Protein AF-X1A8C7-F1 (afdb_monomer_lite)

Secondary structure (DSSP, 8-state):
--HHHHHHHHHHHHHHHHHHHHHHHHHHHHHHHHHHHHHHHHHHHHHHHHHHHHHHHHHHHHHHHHHHHHHHHHHHHHHHHHHHHHHHHTTTTTTGGGGG--TT-HHHHHHHHHHHSS---SHHHHHHHHHHHHHHHHHHPEE-PPPPEEE--SSTTSPPEEES--PPPHHHHHHHTEE-HHHHHHHHHHHHHHHTTTSS--EEEEEE--SSS--EEEEEEEEEGGGEEEEEETTTTEEPPP------

Structure (mmCIF, N/CA/C/O backbone):
data_AF-X1A8C7-F1
#
_entry.id   AF-X1A8C7-F1
#
loop_
_atom_site.group_PDB
_atom_site.id
_atom_site.type_symbol
_atom_site.label_atom_id
_atom_site.label_alt_id
_atom_site.label_comp_id
_atom_site.label_asym_id
_atom_site.label_entity_id
_atom_site.label_seq_id
_atom_site.pdbx_PDB_ins_code
_atom_site.Cartn_x
_atom_site.Cartn_y
_atom_site.Cartn_z
_atom_site.occupancy
_atom_site.B_iso_or_equiv
_atom_site.auth_seq_id
_atom_site.auth_comp_id
_atom_site.auth_asym_id
_atom_site.auth_atom_id
_atom_site.pdbx_PDB_model_num
ATOM 1 N N . MET A 1 1 ? 72.434 -13.026 -107.146 1.00 52.69 1 MET A N 1
ATOM 2 C CA . MET A 1 1 ? 71.949 -13.604 -105.869 1.00 52.69 1 MET A CA 1
ATOM 3 C C . MET A 1 1 ? 71.459 -12.573 -104.842 1.00 52.69 1 MET A C 1
ATOM 5 O O . MET A 1 1 ? 70.717 -12.973 -103.958 1.00 52.69 1 MET A O 1
ATOM 9 N N . LEU A 1 2 ? 71.784 -11.270 -104.945 1.00 52.47 2 LEU A N 1
ATOM 10 C CA . LEU A 1 2 ? 71.306 -10.265 -103.975 1.00 52.47 2 LEU A CA 1
ATOM 11 C C . LEU A 1 2 ? 69.820 -9.863 -104.131 1.00 52.47 2 LEU A C 1
ATOM 13 O O . LEU A 1 2 ? 69.160 -9.633 -103.126 1.00 52.47 2 LEU A O 1
ATOM 17 N N . GLN A 1 3 ? 69.256 -9.816 -105.347 1.00 55.75 3 GLN A N 1
ATOM 18 C CA . GLN A 1 3 ? 67.887 -9.300 -105.578 1.00 55.75 3 GLN A CA 1
ATOM 19 C C . GLN A 1 3 ? 66.763 -10.099 -104.882 1.00 55.75 3 GLN A C 1
ATOM 21 O O . GLN A 1 3 ? 65.811 -9.503 -104.389 1.00 55.75 3 GLN A O 1
ATOM 26 N N . GLY A 1 4 ? 66.876 -11.429 -104.772 1.00 63.78 4 GLY A N 1
ATOM 27 C CA . GLY A 1 4 ? 65.869 -12.265 -104.094 1.00 63.78 4 GLY A CA 1
ATOM 28 C C . GLY A 1 4 ? 65.920 -12.206 -102.561 1.00 63.78 4 GLY A C 1
ATOM 29 O O . GLY A 1 4 ? 64.938 -12.534 -101.897 1.00 63.78 4 GLY A O 1
ATOM 30 N N . LEU A 1 5 ? 67.051 -11.773 -101.993 1.00 68.25 5 LEU A N 1
ATOM 31 C CA . LEU A 1 5 ? 67.235 -11.624 -100.548 1.00 68.25 5 LEU A CA 1
ATOM 32 C C . LEU A 1 5 ? 66.510 -10.370 -100.033 1.00 68.25 5 LEU A C 1
ATOM 34 O O . LEU A 1 5 ? 65.826 -10.433 -99.017 1.00 68.25 5 LEU A O 1
ATOM 38 N N . TRP A 1 6 ? 66.588 -9.265 -100.783 1.00 69.69 6 TRP A N 1
ATOM 39 C CA . TRP A 1 6 ? 65.915 -8.000 -100.462 1.00 69.69 6 TRP A CA 1
ATOM 40 C C . TRP A 1 6 ? 64.387 -8.117 -100.464 1.00 69.69 6 TRP A C 1
ATOM 42 O O . TRP A 1 6 ? 63.742 -7.573 -99.573 1.00 69.69 6 TRP A O 1
ATOM 52 N N . GLY A 1 7 ? 63.804 -8.883 -101.394 1.00 74.38 7 GLY A N 1
ATOM 53 C CA . GLY A 1 7 ? 62.357 -9.140 -101.416 1.00 74.38 7 GLY A CA 1
ATOM 54 C C . GLY A 1 7 ? 61.866 -9.941 -100.204 1.00 74.38 7 GLY A C 1
ATOM 55 O O . GLY A 1 7 ? 60.847 -9.601 -99.610 1.00 74.38 7 GLY A O 1
ATOM 56 N N . LYS A 1 8 ? 62.619 -10.965 -99.774 1.00 79.75 8 LYS A N 1
ATOM 57 C CA . LYS A 1 8 ? 62.307 -11.736 -98.556 1.00 79.75 8 LYS A CA 1
ATOM 58 C C . LYS A 1 8 ? 62.481 -10.898 -97.288 1.00 79.75 8 LYS A C 1
ATOM 60 O O . LYS A 1 8 ? 61.643 -10.976 -96.396 1.00 79.75 8 LYS A O 1
ATOM 65 N N . LEU A 1 9 ? 63.534 -10.081 -97.225 1.00 80.69 9 LEU A N 1
ATOM 66 C CA . LEU A 1 9 ? 63.782 -9.170 -96.107 1.00 80.69 9 LEU A CA 1
ATOM 67 C C . LEU A 1 9 ? 62.659 -8.130 -95.980 1.00 80.69 9 LEU A C 1
ATOM 69 O O . LEU A 1 9 ? 62.163 -7.901 -94.883 1.00 80.69 9 LEU A O 1
ATOM 73 N N . PHE A 1 10 ? 62.214 -7.559 -97.104 1.00 82.44 10 PHE A N 1
ATOM 74 C CA . PHE A 1 10 ? 61.090 -6.626 -97.149 1.00 82.44 10 PHE A CA 1
ATOM 75 C C . PHE A 1 10 ? 59.810 -7.264 -96.600 1.00 82.44 10 PHE A C 1
ATOM 77 O O . PHE A 1 10 ? 59.191 -6.694 -95.710 1.00 82.44 10 PHE A O 1
ATOM 84 N N . ILE A 1 11 ? 59.472 -8.484 -97.035 1.00 83.88 11 ILE A N 1
ATOM 85 C CA . ILE A 1 11 ? 58.299 -9.222 -96.536 1.00 83.88 11 ILE A CA 1
ATOM 86 C C . ILE A 1 11 ? 58.386 -9.457 -95.022 1.00 83.88 11 ILE A C 1
ATOM 88 O O . ILE A 1 11 ? 57.411 -9.216 -94.316 1.00 83.88 11 ILE A O 1
ATOM 92 N N . VAL A 1 12 ? 59.542 -9.886 -94.503 1.00 84.81 12 VAL A N 1
ATOM 93 C CA . VAL A 1 12 ? 59.734 -10.103 -93.057 1.00 84.81 12 VAL A CA 1
ATOM 94 C C . VAL A 1 12 ? 59.555 -8.801 -92.275 1.00 84.81 12 VAL A C 1
ATOM 96 O O . VAL A 1 12 ? 58.852 -8.789 -91.267 1.00 84.81 12 VAL A O 1
ATOM 99 N N . VAL A 1 13 ? 60.127 -7.694 -92.756 1.00 86.19 13 VAL A N 1
ATOM 100 C CA . VAL A 1 13 ? 59.965 -6.372 -92.133 1.00 86.19 13 VAL A CA 1
ATOM 101 C C . VAL A 1 13 ? 58.503 -5.927 -92.166 1.00 86.19 13 VAL A C 1
ATOM 103 O O . VAL A 1 13 ? 57.995 -5.467 -91.149 1.00 86.19 13 VAL A O 1
ATOM 106 N N . 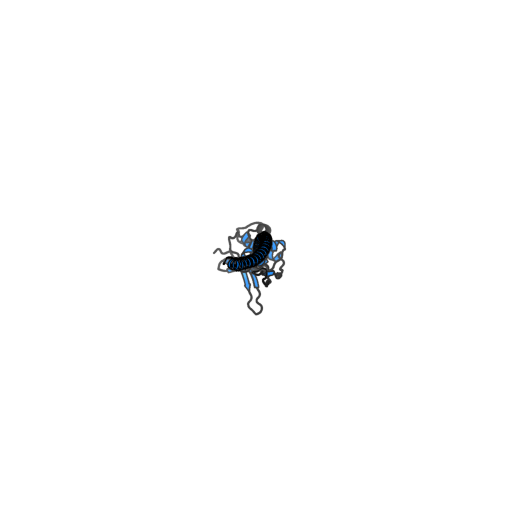THR A 1 14 ? 57.794 -6.108 -93.283 1.00 84.25 14 THR A N 1
ATOM 107 C CA . THR A 1 14 ? 56.367 -5.769 -93.387 1.00 84.25 14 THR A CA 1
ATOM 108 C C . THR A 1 14 ? 55.517 -6.602 -92.431 1.00 84.25 14 THR A C 1
ATOM 110 O O . THR A 1 14 ? 54.667 -6.049 -91.741 1.00 84.25 14 THR A O 1
ATOM 113 N N . VAL A 1 15 ? 55.763 -7.911 -92.334 1.00 86.12 15 VAL A N 1
ATOM 114 C CA . VAL A 1 15 ? 55.038 -8.799 -91.412 1.00 86.12 15 VAL A CA 1
ATOM 115 C C . VAL A 1 15 ? 55.290 -8.402 -89.957 1.00 86.12 15 VAL A C 1
ATOM 117 O O . VAL A 1 15 ? 54.337 -8.277 -89.192 1.00 86.12 15 VAL A O 1
ATOM 120 N N . LEU A 1 16 ? 56.542 -8.133 -89.577 1.00 88.75 16 LEU A N 1
ATOM 121 C CA . LEU A 1 16 ? 56.877 -7.662 -88.229 1.00 88.75 16 LEU A CA 1
ATOM 122 C C . LEU A 1 16 ? 56.241 -6.302 -87.917 1.00 88.75 16 LEU A C 1
ATOM 124 O O . LEU A 1 16 ? 55.780 -6.089 -86.798 1.00 88.75 16 LEU A O 1
ATOM 128 N N . LEU A 1 17 ? 56.163 -5.404 -88.901 1.00 89.44 17 LEU A N 1
ATOM 129 C CA . LEU A 1 17 ? 55.542 -4.090 -88.753 1.00 89.44 17 LEU A CA 1
ATOM 130 C C . LEU A 1 17 ? 54.020 -4.201 -88.584 1.00 89.44 17 LEU A C 1
ATOM 132 O O . LEU A 1 17 ? 53.456 -3.564 -87.699 1.00 89.44 17 LEU A O 1
ATOM 136 N N . VAL A 1 18 ? 53.361 -5.075 -89.350 1.00 88.19 18 VAL A N 1
ATOM 137 C CA . VAL A 1 18 ? 51.927 -5.374 -89.196 1.00 88.19 18 VAL A CA 1
ATOM 138 C C . VA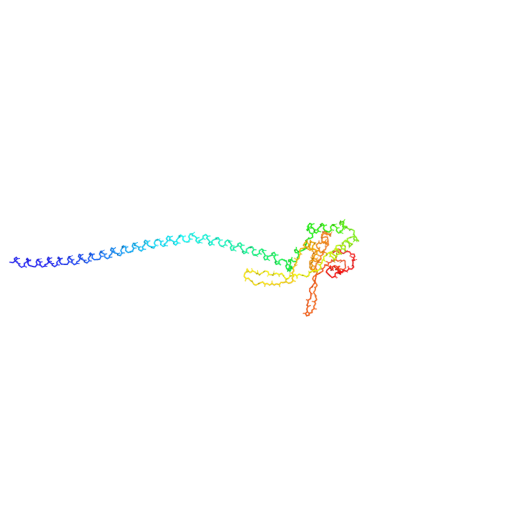L A 1 18 ? 51.642 -6.004 -87.831 1.00 88.19 18 VAL A C 1
ATOM 140 O O . VAL A 1 18 ? 50.735 -5.556 -87.133 1.00 88.19 18 VAL A O 1
ATOM 143 N N . ILE A 1 19 ? 52.438 -6.991 -87.408 1.00 88.88 19 ILE A N 1
ATOM 144 C CA . ILE A 1 19 ? 52.311 -7.616 -86.083 1.00 88.88 19 ILE A CA 1
ATOM 145 C C . ILE A 1 19 ? 52.518 -6.575 -84.976 1.00 88.88 19 ILE A C 1
ATOM 147 O O . ILE A 1 19 ? 51.742 -6.536 -84.025 1.00 88.88 19 ILE A O 1
ATOM 151 N N . SER A 1 20 ? 53.514 -5.697 -85.110 1.00 90.50 20 SER A N 1
ATOM 152 C CA . SER A 1 20 ? 53.788 -4.627 -84.145 1.00 90.50 20 SER A CA 1
ATOM 153 C C . SER A 1 20 ? 52.631 -3.628 -84.039 1.00 90.50 20 SER A C 1
ATOM 155 O O . SER A 1 20 ? 52.259 -3.261 -82.926 1.00 90.50 20 SER A O 1
ATOM 157 N N . ILE A 1 21 ? 52.006 -3.247 -85.159 1.00 91.12 21 ILE A N 1
ATOM 158 C CA . ILE A 1 21 ? 50.828 -2.365 -85.174 1.00 91.12 21 ILE A CA 1
ATOM 159 C C . ILE A 1 21 ? 49.622 -3.043 -84.512 1.00 91.12 21 ILE A C 1
ATOM 161 O O . ILE A 1 21 ? 48.950 -2.419 -83.692 1.00 91.12 21 ILE A O 1
ATOM 165 N N . ILE A 1 22 ? 49.356 -4.315 -84.827 1.00 90.81 22 ILE A N 1
ATOM 166 C CA . ILE A 1 22 ? 48.237 -5.072 -84.243 1.00 90.81 22 ILE A CA 1
ATOM 167 C C . ILE A 1 22 ? 48.432 -5.241 -82.732 1.00 90.81 22 ILE A C 1
ATOM 169 O O . ILE A 1 22 ? 47.513 -4.968 -81.959 1.00 90.81 22 ILE A O 1
ATOM 173 N N . LEU A 1 23 ? 49.633 -5.641 -82.300 1.00 92.19 23 LEU A N 1
ATOM 174 C CA . LEU A 1 23 ? 49.974 -5.758 -80.881 1.00 92.19 23 LEU A CA 1
ATOM 175 C C . LEU A 1 23 ? 49.875 -4.403 -80.175 1.00 92.19 23 LEU A C 1
ATOM 177 O O . LEU A 1 23 ? 49.288 -4.328 -79.100 1.00 92.19 23 LEU A O 1
ATOM 181 N N . GLY A 1 24 ? 50.376 -3.328 -80.789 1.00 91.62 24 GLY A N 1
ATOM 182 C CA . GLY A 1 24 ? 50.274 -1.969 -80.257 1.00 91.62 24 GLY A CA 1
ATOM 183 C C . GLY A 1 24 ? 48.825 -1.506 -80.090 1.00 91.62 24 GLY A C 1
ATOM 184 O O . GLY A 1 24 ? 48.465 -0.989 -79.034 1.00 91.62 24 GLY A O 1
ATOM 185 N N . GLY A 1 25 ? 47.970 -1.756 -81.086 1.00 92.44 25 GLY A N 1
ATOM 186 C CA . GLY A 1 25 ? 46.539 -1.451 -81.020 1.00 92.44 25 GLY A CA 1
ATOM 187 C C . GLY A 1 25 ? 45.805 -2.263 -79.950 1.00 92.44 25 GLY A C 1
ATOM 188 O O . GLY A 1 25 ? 45.028 -1.701 -79.178 1.00 92.44 25 GLY A O 1
ATOM 189 N N . SER A 1 26 ? 46.094 -3.565 -79.848 1.00 93.56 26 SER A N 1
ATOM 190 C CA . SER A 1 26 ? 45.525 -4.440 -78.813 1.00 93.56 26 SER A CA 1
ATOM 191 C C . SER A 1 26 ? 45.940 -4.004 -77.406 1.00 93.56 26 SER A C 1
ATOM 193 O O . SER A 1 26 ? 45.100 -3.935 -76.511 1.00 93.56 26 SER A O 1
ATOM 195 N N . LEU A 1 27 ? 47.223 -3.686 -77.205 1.00 94.44 27 LEU A N 1
ATOM 196 C CA . LEU A 1 27 ? 47.745 -3.197 -75.927 1.00 94.44 27 LEU A CA 1
ATOM 197 C C . LEU A 1 27 ? 47.127 -1.849 -75.550 1.00 94.44 27 LEU A C 1
ATOM 199 O O . LEU A 1 27 ? 46.758 -1.646 -74.397 1.00 94.44 27 LEU A O 1
ATOM 203 N N . TRP A 1 28 ? 46.962 -0.943 -76.515 1.00 93.94 28 TRP A N 1
ATOM 204 C CA . TRP A 1 28 ? 46.321 0.351 -76.286 1.00 93.94 28 TRP A CA 1
ATOM 205 C C . TRP A 1 28 ? 44.843 0.209 -75.904 1.00 93.94 28 TRP A C 1
ATOM 207 O O . TRP A 1 28 ? 44.378 0.866 -74.973 1.00 93.94 28 TRP A O 1
ATOM 217 N N . TYR A 1 29 ? 44.113 -0.689 -76.572 1.00 94.75 29 TYR A N 1
ATOM 218 C CA . TYR A 1 29 ? 42.727 -0.995 -76.221 1.00 94.75 29 TYR A CA 1
ATOM 219 C C . TYR A 1 29 ? 42.614 -1.554 -74.798 1.00 94.75 29 TYR A C 1
ATOM 221 O O . TYR A 1 29 ? 41.815 -1.053 -74.006 1.00 94.75 29 TYR A O 1
ATOM 229 N N . GLN A 1 30 ? 43.448 -2.540 -74.451 1.00 95.31 30 GLN A N 1
ATOM 230 C CA . GLN A 1 30 ? 43.487 -3.104 -73.100 1.00 95.31 30 GLN A CA 1
ATOM 231 C C . GLN A 1 30 ? 43.836 -2.038 -72.056 1.00 95.31 30 GLN A C 1
ATOM 233 O O . GLN A 1 30 ? 43.167 -1.951 -71.032 1.00 95.31 30 GLN A O 1
ATOM 238 N N . LEU A 1 31 ? 44.821 -1.177 -72.329 1.00 95.56 31 LEU A N 1
ATOM 239 C CA . LEU A 1 31 ? 45.204 -0.088 -71.430 1.00 95.56 31 LEU A CA 1
ATOM 240 C C . LEU A 1 31 ? 44.045 0.889 -71.185 1.00 95.56 31 LEU A C 1
ATOM 242 O O . LEU A 1 31 ? 43.797 1.275 -70.043 1.00 95.56 31 LEU A O 1
ATOM 246 N N . ASN A 1 32 ? 43.311 1.266 -72.235 1.00 95.69 32 ASN A N 1
ATOM 247 C CA . ASN A 1 32 ? 42.144 2.138 -72.106 1.00 95.69 32 ASN A CA 1
ATOM 248 C C . ASN A 1 32 ? 41.008 1.477 -71.321 1.00 95.69 32 ASN A C 1
ATOM 250 O O . ASN A 1 32 ? 40.410 2.128 -70.466 1.00 95.69 32 ASN A O 1
ATOM 254 N N . ALA A 1 33 ? 40.726 0.196 -71.574 1.00 96.19 33 ALA A N 1
ATOM 255 C CA . ALA A 1 33 ? 39.716 -0.556 -70.835 1.00 96.19 33 ALA A CA 1
ATOM 256 C C . ALA A 1 33 ? 40.059 -0.630 -69.339 1.00 96.19 33 ALA A C 1
ATOM 258 O O . ALA A 1 33 ? 39.230 -0.275 -68.501 1.00 96.19 33 ALA A O 1
ATOM 259 N N . THR A 1 34 ? 41.305 -0.977 -69.007 1.00 95.69 34 THR A N 1
ATOM 260 C CA . THR A 1 34 ? 41.794 -1.008 -67.622 1.00 95.69 34 THR A CA 1
ATOM 261 C C . THR A 1 34 ? 41.730 0.371 -66.969 1.00 95.69 34 THR A C 1
ATOM 263 O O . THR A 1 34 ? 41.337 0.487 -65.812 1.00 95.69 34 THR A O 1
ATOM 266 N N . ARG A 1 35 ? 42.057 1.446 -67.699 1.00 97.12 35 ARG A N 1
ATOM 267 C CA . ARG A 1 35 ? 41.953 2.819 -67.182 1.00 97.12 35 ARG A CA 1
ATOM 268 C C . ARG A 1 35 ? 40.510 3.207 -66.858 1.00 97.12 35 ARG A C 1
ATOM 270 O O . ARG A 1 35 ? 40.274 3.835 -65.830 1.00 97.12 35 ARG A O 1
ATOM 277 N N . MET A 1 36 ? 39.552 2.838 -67.709 1.00 96.06 36 MET A N 1
ATOM 278 C CA . MET A 1 36 ? 38.130 3.075 -67.436 1.00 96.06 36 MET A CA 1
ATOM 279 C C . MET A 1 36 ? 37.658 2.287 -66.214 1.00 96.06 36 MET A C 1
ATOM 281 O O . MET A 1 36 ? 36.997 2.859 -65.353 1.00 96.06 36 MET A O 1
ATOM 285 N N . GLN A 1 37 ? 38.049 1.015 -66.100 1.00 97.06 37 GLN A N 1
ATOM 286 C CA . GLN A 1 37 ? 37.730 0.185 -64.935 1.00 97.06 37 GLN A CA 1
ATOM 287 C C . GLN A 1 37 ? 38.327 0.744 -63.639 1.00 97.06 37 GLN A C 1
ATOM 289 O O . GLN A 1 37 ? 37.656 0.742 -62.609 1.00 97.06 37 GLN A O 1
ATOM 294 N N . LEU A 1 38 ? 39.564 1.249 -63.679 1.00 97.06 38 LEU A N 1
ATOM 295 C CA . LEU A 1 38 ? 40.206 1.873 -62.522 1.00 97.06 38 LEU A CA 1
ATOM 296 C C . LEU A 1 38 ? 39.444 3.122 -62.066 1.00 97.06 38 LEU A C 1
ATOM 298 O O . LEU A 1 38 ? 39.177 3.269 -60.877 1.00 97.06 38 LEU A O 1
ATOM 302 N N . ASN A 1 39 ? 39.058 3.988 -63.006 1.00 97.19 39 ASN A N 1
ATOM 303 C CA . ASN A 1 39 ? 38.273 5.184 -62.702 1.00 97.19 39 ASN A CA 1
ATOM 304 C C . ASN A 1 39 ? 36.899 4.833 -62.108 1.00 97.19 39 ASN A C 1
ATOM 306 O O . ASN A 1 39 ? 36.469 5.471 -61.151 1.00 97.19 39 ASN A O 1
ATOM 310 N N . ASP A 1 40 ? 36.225 3.816 -62.654 1.00 97.69 40 ASP A N 1
ATOM 311 C CA . ASP A 1 40 ? 34.934 3.342 -62.142 1.00 97.69 40 ASP A CA 1
ATOM 312 C C . ASP A 1 40 ? 35.073 2.773 -60.721 1.00 97.69 40 ASP A C 1
ATOM 314 O O . ASP A 1 40 ? 34.349 3.169 -59.809 1.00 97.69 40 ASP A O 1
ATOM 318 N N . THR A 1 41 ? 36.088 1.935 -60.496 1.00 96.94 41 THR A N 1
ATOM 319 C CA . THR A 1 41 ? 36.394 1.375 -59.170 1.00 96.94 41 THR A CA 1
ATOM 320 C C . THR A 1 41 ? 36.711 2.478 -58.159 1.00 96.94 41 THR A C 1
ATOM 322 O O . THR A 1 41 ? 36.257 2.421 -57.017 1.00 96.94 41 THR A O 1
ATOM 325 N N . GLN A 1 42 ? 37.455 3.511 -58.564 1.00 97.88 42 GLN A N 1
ATOM 326 C CA . GLN A 1 42 ? 37.759 4.653 -57.705 1.00 97.88 42 GLN A CA 1
ATOM 327 C C . GLN A 1 42 ? 36.487 5.426 -57.323 1.00 97.88 42 GLN A C 1
ATOM 329 O O . GLN A 1 42 ? 36.298 5.745 -56.149 1.00 97.88 42 GLN A O 1
ATOM 334 N N . ALA A 1 43 ? 35.586 5.670 -58.278 1.00 97.25 43 ALA A N 1
ATOM 335 C CA . ALA A 1 43 ? 34.312 6.332 -58.006 1.00 97.25 43 ALA A CA 1
ATOM 336 C C . ALA A 1 43 ? 33.418 5.502 -57.064 1.00 97.25 43 ALA A C 1
ATOM 338 O O . ALA A 1 43 ? 32.796 6.052 -56.152 1.00 97.25 43 ALA A O 1
ATOM 339 N N . GLN A 1 44 ? 33.389 4.177 -57.239 1.00 97.75 44 GLN A N 1
ATOM 340 C CA . GLN A 1 44 ? 32.664 3.265 -56.350 1.00 97.75 44 GLN A CA 1
ATOM 341 C C . GLN A 1 44 ? 33.248 3.251 -54.931 1.00 97.75 44 GLN A C 1
ATOM 343 O O . GLN A 1 44 ? 32.491 3.258 -53.957 1.00 97.75 44 GLN A O 1
ATOM 348 N N . LEU A 1 45 ? 34.578 3.280 -54.796 1.00 97.88 45 LEU A N 1
ATOM 349 C CA . LEU A 1 45 ? 35.250 3.356 -53.498 1.00 97.88 45 LEU A CA 1
ATOM 350 C C . LEU A 1 45 ? 34.906 4.661 -52.770 1.00 97.88 45 LEU A C 1
ATOM 352 O O . LEU A 1 45 ? 34.570 4.638 -51.589 1.00 97.88 45 LEU A O 1
ATOM 356 N N . GLU A 1 46 ? 34.923 5.794 -53.474 1.00 97.62 46 GLU A N 1
ATOM 357 C CA . GLU A 1 46 ? 34.517 7.082 -52.906 1.00 97.62 46 GLU A CA 1
ATOM 358 C C . GLU A 1 46 ? 33.046 7.089 -52.473 1.00 97.62 46 GLU A C 1
ATOM 360 O O . GLU A 1 46 ? 32.726 7.596 -51.397 1.00 97.62 46 GLU A O 1
ATOM 365 N N . ALA A 1 47 ? 32.148 6.515 -53.278 1.00 97.81 47 ALA A N 1
ATOM 366 C CA . ALA A 1 47 ? 30.734 6.402 -52.928 1.00 97.81 47 ALA A CA 1
ATOM 367 C C . ALA A 1 47 ? 30.522 5.523 -51.685 1.00 97.81 47 ALA A C 1
ATOM 369 O O . ALA A 1 47 ? 29.779 5.905 -50.781 1.00 97.81 47 ALA A O 1
ATOM 370 N N . THR A 1 48 ? 31.223 4.390 -51.610 1.00 97.62 48 THR A N 1
ATOM 371 C CA . THR A 1 48 ? 31.160 3.467 -50.468 1.00 97.62 48 THR A CA 1
ATOM 372 C C . THR A 1 48 ? 31.706 4.117 -49.196 1.00 97.62 48 THR A C 1
ATOM 374 O O . THR A 1 48 ? 31.091 4.001 -48.140 1.00 97.62 48 THR A O 1
ATOM 377 N N . ASN A 1 49 ? 32.810 4.866 -49.287 1.00 98.19 49 ASN A N 1
ATOM 378 C CA . ASN A 1 49 ? 33.362 5.597 -48.143 1.00 98.19 49 ASN A CA 1
ATOM 379 C C . ASN A 1 49 ? 32.374 6.641 -47.604 1.00 98.19 49 ASN A C 1
ATOM 381 O O . ASN A 1 49 ? 32.171 6.716 -46.398 1.00 98.19 49 ASN A O 1
ATOM 385 N N . ARG A 1 50 ? 31.679 7.382 -48.480 1.00 97.75 50 ARG A N 1
ATOM 386 C CA . ARG A 1 50 ? 30.634 8.326 -48.039 1.00 97.75 50 ARG A CA 1
ATOM 387 C C . ARG A 1 50 ? 29.468 7.621 -47.343 1.00 97.75 50 ARG A C 1
ATOM 389 O O . ARG A 1 50 ? 28.946 8.141 -46.364 1.00 97.75 50 ARG A O 1
ATOM 396 N N . GLN A 1 51 ? 29.057 6.449 -47.833 1.00 97.88 51 GLN A N 1
ATOM 397 C CA . GLN A 1 51 ? 28.017 5.645 -47.178 1.00 97.88 51 GLN A CA 1
ATOM 398 C C . GLN A 1 51 ? 28.465 5.132 -45.805 1.00 97.88 51 GLN A C 1
ATOM 400 O O . GLN A 1 51 ? 27.659 5.087 -44.873 1.00 97.88 51 GLN A O 1
ATOM 405 N N . LEU A 1 52 ? 29.742 4.762 -45.669 1.00 98.12 52 LEU A N 1
ATOM 406 C CA . LEU A 1 52 ? 30.320 4.348 -44.394 1.00 98.12 52 LEU A CA 1
ATOM 407 C C . LEU A 1 52 ? 30.321 5.504 -43.387 1.00 98.12 52 LEU A C 1
ATOM 409 O O . LEU A 1 52 ? 29.891 5.310 -42.251 1.00 98.12 52 LEU A O 1
ATOM 413 N N . ASP A 1 53 ? 30.727 6.699 -43.816 1.00 98.06 53 ASP A N 1
ATOM 414 C CA . ASP A 1 53 ? 30.727 7.899 -42.975 1.00 98.06 53 ASP A CA 1
ATOM 415 C C . ASP A 1 53 ? 29.307 8.272 -42.512 1.00 98.06 53 ASP A C 1
ATOM 417 O O . ASP A 1 53 ? 29.096 8.548 -41.329 1.00 98.06 53 ASP A O 1
ATOM 421 N N . ASP A 1 54 ? 28.317 8.218 -43.411 1.00 97.81 54 ASP A N 1
ATOM 422 C CA . ASP A 1 54 ? 26.911 8.489 -43.078 1.00 97.81 54 ASP A CA 1
ATOM 423 C C . ASP A 1 54 ? 26.351 7.460 -42.083 1.00 97.81 54 ASP A C 1
ATOM 425 O O . ASP A 1 54 ? 25.767 7.816 -41.059 1.00 97.81 54 ASP A O 1
ATOM 429 N N . THR A 1 55 ? 26.615 6.172 -42.317 1.00 97.44 55 THR A N 1
ATOM 430 C CA . THR A 1 55 ? 26.197 5.096 -41.406 1.00 97.44 55 THR A CA 1
ATOM 431 C C . THR A 1 55 ? 26.844 5.250 -40.029 1.00 97.44 55 THR A C 1
ATOM 433 O O . THR A 1 55 ? 26.192 5.057 -39.000 1.00 97.44 55 THR A O 1
ATOM 436 N N . GLN A 1 56 ? 28.122 5.633 -39.984 1.00 98.00 56 GLN A N 1
ATOM 437 C CA . GLN A 1 56 ? 28.831 5.878 -38.733 1.00 98.00 56 GLN A CA 1
ATOM 438 C C . GLN A 1 56 ? 28.242 7.076 -37.977 1.00 98.00 56 GLN A C 1
ATOM 440 O O . GLN A 1 56 ? 28.105 7.015 -36.752 1.00 98.00 56 GLN A O 1
ATOM 445 N N . ALA A 1 57 ? 27.858 8.141 -38.685 1.00 96.94 57 ALA A N 1
ATOM 446 C CA . ALA A 1 57 ? 27.178 9.286 -38.089 1.00 96.94 57 ALA A CA 1
ATOM 447 C C . ALA A 1 57 ? 25.817 8.884 -37.498 1.00 96.94 57 ALA A C 1
ATOM 449 O O . ALA A 1 57 ? 25.551 9.187 -36.334 1.00 96.94 57 ALA A O 1
ATOM 450 N N . GLN A 1 58 ? 25.004 8.122 -38.237 1.00 97.62 58 GLN A N 1
ATOM 451 C CA . GLN A 1 58 ? 23.718 7.611 -37.747 1.00 97.62 58 GLN A CA 1
ATOM 452 C C . GLN A 1 58 ? 23.886 6.728 -36.501 1.00 97.62 58 GLN A C 1
ATOM 454 O O . GLN A 1 58 ? 23.154 6.882 -35.522 1.00 97.62 58 GLN A O 1
ATOM 459 N N . LEU A 1 59 ? 24.885 5.838 -36.492 1.00 97.50 59 LEU A N 1
ATOM 460 C CA . LEU A 1 59 ? 25.174 4.979 -35.342 1.00 97.50 59 LEU A CA 1
ATOM 461 C C . LEU A 1 59 ? 25.561 5.794 -34.100 1.00 97.50 59 LEU A C 1
ATOM 463 O O . LEU A 1 59 ? 25.129 5.478 -32.989 1.00 97.50 59 LEU A O 1
ATOM 467 N N . ASN A 1 60 ? 26.349 6.854 -34.292 1.00 96.81 60 ASN A N 1
ATOM 468 C CA . ASN A 1 60 ? 26.760 7.752 -33.216 1.00 96.81 60 ASN A CA 1
ATOM 469 C C . ASN A 1 60 ? 25.579 8.543 -32.625 1.00 96.81 60 ASN A C 1
ATOM 471 O O . ASN A 1 60 ? 25.647 8.927 -31.459 1.00 96.81 60 ASN A O 1
ATOM 475 N N . THR A 1 61 ? 24.497 8.742 -33.384 1.00 96.81 61 THR A N 1
ATOM 476 C CA . THR A 1 61 ? 23.249 9.354 -32.900 1.00 96.81 61 THR A CA 1
ATOM 477 C C . THR A 1 61 ? 22.330 8.341 -32.212 1.00 96.81 61 THR A C 1
ATOM 479 O O . THR A 1 61 ? 21.860 8.593 -31.107 1.00 96.81 61 THR A O 1
ATOM 482 N N . ILE A 1 62 ? 22.109 7.168 -32.811 1.00 97.19 62 ILE A N 1
ATOM 483 C CA . ILE A 1 62 ? 21.136 6.179 -32.307 1.00 97.19 62 ILE A CA 1
ATOM 484 C C . ILE A 1 62 ? 21.613 5.512 -31.012 1.00 97.19 62 ILE A C 1
ATOM 486 O O . ILE A 1 62 ? 20.815 5.217 -30.122 1.00 97.19 62 ILE A O 1
ATOM 490 N N . LYS A 1 63 ? 22.919 5.257 -30.879 1.00 97.06 63 LYS A N 1
ATOM 491 C CA . LYS A 1 63 ? 23.473 4.573 -29.704 1.00 97.06 63 LYS A CA 1
ATOM 492 C C . LYS A 1 63 ? 23.157 5.286 -28.374 1.00 97.06 63 LYS A C 1
ATOM 494 O O . LYS A 1 63 ? 22.602 4.626 -27.494 1.00 97.06 63 LYS A O 1
ATOM 499 N N . PRO A 1 64 ? 23.445 6.591 -28.198 1.00 97.19 64 PRO A N 1
ATOM 500 C CA . PRO A 1 64 ? 23.097 7.289 -26.961 1.00 97.19 64 PRO A CA 1
ATOM 501 C C . PRO A 1 64 ? 21.581 7.406 -26.743 1.00 97.19 64 PRO A C 1
ATOM 503 O O . PRO A 1 64 ? 21.135 7.363 -25.597 1.00 97.19 64 PRO A O 1
ATOM 506 N N . GLU A 1 65 ? 20.775 7.511 -27.805 1.00 97.38 65 GLU A N 1
ATOM 507 C CA . GLU A 1 65 ? 19.309 7.506 -27.688 1.00 97.38 65 GLU A CA 1
ATOM 508 C C . GLU A 1 65 ? 18.789 6.175 -27.140 1.00 97.38 65 GLU A C 1
ATOM 510 O O . GLU A 1 65 ? 17.971 6.156 -26.221 1.00 97.38 65 GLU A O 1
ATOM 515 N N . MET A 1 66 ? 19.315 5.054 -27.637 1.00 97.56 66 MET A N 1
ATOM 516 C CA . MET A 1 66 ? 18.979 3.726 -27.131 1.00 97.56 66 MET A CA 1
ATOM 517 C C . MET A 1 66 ? 19.374 3.561 -25.656 1.00 97.56 66 MET A C 1
ATOM 519 O O . MET A 1 66 ? 18.600 3.008 -24.873 1.00 97.56 66 MET A O 1
ATOM 523 N N . ASP A 1 67 ? 20.553 4.044 -25.257 1.00 97.50 67 ASP A N 1
ATOM 524 C CA . ASP A 1 67 ? 20.997 3.982 -23.860 1.00 97.50 67 ASP A CA 1
ATOM 525 C C . ASP A 1 67 ? 20.110 4.845 -22.948 1.00 97.50 67 ASP A C 1
ATOM 527 O O . ASP A 1 67 ? 19.721 4.409 -21.861 1.00 97.50 67 ASP A O 1
ATOM 531 N N . ARG A 1 68 ? 19.694 6.027 -23.418 1.00 98.06 68 ARG A N 1
ATOM 532 C CA . ARG A 1 68 ? 18.719 6.873 -22.719 1.00 98.06 68 ARG A CA 1
ATOM 533 C C . ARG A 1 68 ? 17.372 6.165 -22.550 1.00 98.06 68 ARG A C 1
ATOM 535 O O . ARG A 1 68 ? 16.841 6.148 -21.441 1.00 98.06 68 ARG A O 1
ATOM 542 N N . LEU A 1 69 ? 16.838 5.562 -23.613 1.00 98.12 69 LEU A N 1
ATOM 543 C CA . LEU A 1 69 ? 15.555 4.853 -23.572 1.00 98.12 69 LEU A CA 1
ATOM 544 C C . LEU A 1 69 ? 15.579 3.664 -22.601 1.00 98.12 69 LEU A C 1
ATOM 546 O O . LEU A 1 69 ? 14.595 3.425 -21.907 1.00 98.12 69 LEU A O 1
ATOM 550 N N . LYS A 1 70 ? 16.705 2.951 -22.479 1.00 98.06 70 LYS A N 1
ATOM 551 C CA . LYS A 1 70 ? 16.867 1.869 -21.488 1.00 98.06 70 LYS A CA 1
ATOM 552 C C . LYS A 1 70 ? 16.803 2.370 -20.045 1.00 98.06 70 LYS A C 1
ATOM 554 O O . LYS A 1 70 ? 16.211 1.709 -19.186 1.00 98.06 70 LYS A O 1
ATOM 559 N N . ILE A 1 71 ? 17.402 3.531 -19.770 1.00 98.19 71 ILE A N 1
ATOM 560 C CA . ILE A 1 71 ? 17.338 4.169 -18.447 1.00 98.19 71 ILE A CA 1
ATOM 561 C C . ILE A 1 71 ? 15.900 4.596 -18.147 1.00 98.19 71 ILE A C 1
ATOM 563 O O . ILE A 1 71 ? 15.395 4.346 -17.053 1.00 98.19 71 ILE A O 1
ATOM 567 N N . GLU A 1 72 ? 15.227 5.207 -19.121 1.00 98.00 72 GLU A N 1
ATOM 568 C CA . GLU A 1 72 ? 13.839 5.651 -18.989 1.00 98.00 72 GLU A CA 1
ATOM 569 C C . GLU A 1 72 ? 12.877 4.476 -18.771 1.00 98.00 72 GLU A C 1
ATOM 571 O O . GLU A 1 72 ? 12.056 4.517 -17.856 1.00 98.00 72 GLU A O 1
ATOM 576 N N . GLN A 1 73 ? 13.054 3.380 -19.513 1.00 97.12 73 GLN A N 1
ATOM 577 C CA . GLN A 1 73 ? 12.306 2.140 -19.312 1.00 97.12 73 GLN A CA 1
ATOM 578 C C . GLN A 1 73 ? 12.511 1.573 -17.901 1.00 97.12 73 GLN A C 1
ATOM 580 O O . GLN A 1 73 ? 11.542 1.212 -17.236 1.00 97.12 73 GLN A O 1
ATOM 585 N N . SER A 1 74 ? 13.758 1.520 -17.423 1.00 97.62 74 SER A N 1
ATOM 586 C CA . SER A 1 74 ? 14.068 1.039 -16.069 1.00 97.62 74 SER A CA 1
ATOM 587 C C . SER A 1 74 ? 13.406 1.900 -14.993 1.00 97.62 74 SER A C 1
ATOM 589 O O . SER A 1 74 ? 12.854 1.369 -14.030 1.00 97.62 74 SER A O 1
ATOM 591 N N . ARG A 1 75 ? 13.413 3.228 -15.175 1.00 98.00 75 ARG A N 1
ATOM 592 C CA . ARG A 1 75 ? 12.743 4.164 -14.266 1.00 98.00 75 ARG A CA 1
ATOM 593 C C . ARG A 1 75 ? 11.235 3.930 -14.245 1.00 98.00 75 ARG A C 1
ATOM 595 O O . ARG A 1 75 ? 10.680 3.736 -13.173 1.00 98.00 75 ARG A O 1
ATOM 602 N N . MET A 1 76 ? 10.600 3.850 -15.413 1.00 97.50 76 MET A N 1
ATOM 603 C CA . MET A 1 76 ? 9.160 3.604 -15.524 1.00 97.50 76 MET A CA 1
ATOM 604 C C . MET A 1 76 ? 8.739 2.300 -14.830 1.00 97.50 76 MET A C 1
ATOM 606 O O . MET A 1 76 ? 7.726 2.273 -14.136 1.00 97.50 76 MET A O 1
ATOM 610 N N . LEU A 1 77 ? 9.515 1.221 -14.984 1.00 97.06 77 LEU A N 1
ATOM 611 C CA . LEU A 1 77 ? 9.233 -0.055 -14.315 1.00 97.06 77 LEU A CA 1
ATOM 612 C C . LEU A 1 77 ? 9.360 0.050 -12.789 1.00 97.06 77 LEU A C 1
ATOM 614 O O . LEU A 1 77 ? 8.533 -0.507 -12.068 1.00 97.06 77 LEU A O 1
ATOM 618 N N . SER A 1 78 ? 10.361 0.784 -12.298 1.00 97.44 78 SER A N 1
ATOM 619 C CA . SER A 1 78 ? 10.525 1.054 -10.867 1.00 97.44 78 SER A CA 1
ATOM 620 C C . SER A 1 78 ? 9.367 1.884 -10.307 1.00 97.44 78 SER A C 1
ATOM 622 O O . SER A 1 78 ? 8.816 1.552 -9.257 1.00 97.44 78 SER A O 1
ATOM 624 N N . ASP A 1 79 ? 8.971 2.941 -11.014 1.00 97.69 79 ASP A N 1
ATOM 625 C CA . ASP A 1 79 ? 7.877 3.823 -10.603 1.00 97.69 79 ASP A CA 1
ATOM 626 C C . ASP A 1 79 ? 6.546 3.062 -10.578 1.00 97.69 79 ASP A C 1
ATOM 628 O O . ASP A 1 79 ? 5.788 3.164 -9.611 1.00 97.69 79 ASP A O 1
ATOM 632 N N . TYR A 1 80 ? 6.299 2.219 -11.587 1.00 97.69 80 TYR A N 1
ATOM 633 C CA . TYR A 1 80 ? 5.136 1.337 -11.619 1.00 97.69 80 TYR A CA 1
ATOM 634 C C . TYR A 1 80 ? 5.121 0.355 -10.445 1.00 97.69 80 TYR A C 1
ATOM 636 O O . TYR A 1 80 ? 4.097 0.210 -9.782 1.00 97.69 80 TYR A O 1
ATOM 644 N N . ALA A 1 81 ? 6.250 -0.295 -10.147 1.00 97.25 81 ALA A N 1
ATOM 645 C CA . ALA A 1 81 ? 6.342 -1.226 -9.025 1.00 97.25 81 ALA A CA 1
ATOM 646 C C . ALA A 1 81 ? 6.048 -0.535 -7.682 1.00 97.25 81 ALA A C 1
ATOM 648 O O . ALA A 1 81 ? 5.370 -1.104 -6.824 1.00 97.25 81 ALA A O 1
ATOM 649 N N . ASN A 1 82 ? 6.508 0.708 -7.510 1.00 97.44 82 ASN A N 1
ATOM 650 C CA . ASN A 1 82 ? 6.214 1.503 -6.323 1.00 97.44 82 ASN A CA 1
ATOM 651 C C . ASN A 1 82 ? 4.724 1.875 -6.234 1.00 97.44 82 ASN A C 1
ATOM 653 O O . ASN A 1 82 ? 4.114 1.710 -5.178 1.00 97.44 82 ASN A O 1
ATOM 657 N N . LEU A 1 83 ? 4.120 2.320 -7.340 1.00 97.19 83 LEU A N 1
ATOM 658 C CA . LEU A 1 83 ? 2.691 2.640 -7.391 1.00 97.19 83 LEU A CA 1
ATOM 659 C C . LEU A 1 83 ? 1.832 1.407 -7.090 1.00 97.19 83 LEU A C 1
ATOM 661 O O . LEU A 1 83 ? 0.938 1.471 -6.250 1.00 97.19 83 LEU A O 1
ATOM 665 N N . LYS A 1 84 ? 2.154 0.272 -7.719 1.00 96.31 84 LYS A N 1
ATOM 666 C CA . LYS A 1 84 ? 1.525 -1.026 -7.458 1.00 96.31 84 LYS A CA 1
ATOM 667 C C . LYS A 1 84 ? 1.575 -1.372 -5.978 1.00 96.31 84 LYS A C 1
ATOM 669 O O . LYS A 1 84 ? 0.552 -1.727 -5.412 1.00 96.31 84 LYS A O 1
ATOM 674 N N . LYS A 1 85 ? 2.741 -1.240 -5.341 1.00 95.25 85 LYS A N 1
ATOM 675 C CA . LYS A 1 85 ? 2.883 -1.509 -3.907 1.00 95.25 85 LYS A CA 1
ATOM 676 C C . LYS A 1 85 ? 1.980 -0.601 -3.068 1.00 95.25 85 LYS A C 1
ATOM 678 O O . LYS A 1 85 ? 1.293 -1.100 -2.189 1.00 95.25 85 LYS A O 1
ATOM 683 N N . GLN A 1 86 ? 1.976 0.705 -3.332 1.00 95.12 86 GLN A N 1
ATOM 684 C CA . GLN A 1 86 ? 1.178 1.668 -2.564 1.00 95.12 86 GLN A CA 1
ATOM 685 C C . GLN A 1 86 ? -0.328 1.445 -2.721 1.00 95.12 86 GLN A C 1
ATOM 687 O O . GLN A 1 86 ? -1.055 1.512 -1.735 1.00 95.12 86 GLN A O 1
ATOM 692 N N . ILE A 1 87 ? -0.789 1.165 -3.943 1.00 95.12 87 ILE A N 1
ATOM 693 C CA . ILE A 1 87 ? -2.206 0.918 -4.220 1.00 95.12 87 ILE A CA 1
ATOM 694 C C . ILE A 1 87 ? -2.627 -0.443 -3.667 1.00 95.12 87 ILE A C 1
ATOM 696 O O . ILE A 1 87 ? -3.601 -0.516 -2.931 1.00 95.12 87 ILE A O 1
ATOM 700 N N . ASN A 1 88 ? -1.877 -1.512 -3.943 1.00 95.56 88 ASN A N 1
ATOM 701 C CA . ASN A 1 88 ? -2.262 -2.854 -3.503 1.00 95.56 88 ASN A CA 1
ATOM 702 C C . ASN A 1 88 ? -2.198 -3.011 -1.977 1.00 95.56 88 ASN A C 1
ATOM 704 O O . ASN A 1 88 ? -2.973 -3.790 -1.432 1.00 95.56 88 ASN A O 1
ATOM 708 N N . LEU A 1 89 ? -1.343 -2.247 -1.280 1.00 95.50 89 LEU A N 1
ATOM 709 C CA . LEU A 1 89 ? -1.333 -2.199 0.187 1.00 95.50 89 LEU A CA 1
ATOM 710 C C . LEU A 1 89 ? -2.713 -1.814 0.743 1.00 95.50 89 LEU A C 1
ATOM 712 O O . LEU A 1 89 ? -3.128 -2.351 1.765 1.00 95.50 89 LEU A O 1
ATOM 716 N N . ARG A 1 90 ? -3.451 -0.935 0.049 1.00 96.06 90 ARG A N 1
ATOM 717 C CA . ARG A 1 90 ? -4.807 -0.512 0.438 1.00 96.06 90 ARG A CA 1
ATOM 718 C C . ARG A 1 90 ? -5.848 -1.618 0.345 1.00 96.06 90 ARG A C 1
ATOM 720 O O . ARG A 1 90 ? -6.948 -1.430 0.825 1.00 96.06 90 ARG A O 1
ATOM 727 N N . LEU A 1 91 ? -5.519 -2.772 -0.220 1.00 94.75 91 LEU A N 1
ATOM 728 C CA . LEU A 1 91 ? -6.423 -3.919 -0.224 1.00 94.75 91 LEU A CA 1
ATOM 729 C C . LEU A 1 91 ? -6.310 -4.759 1.058 1.00 94.75 91 LEU A C 1
ATOM 731 O O . LEU A 1 91 ? -7.028 -5.743 1.197 1.00 94.75 91 LEU A O 1
ATOM 735 N N . GLY A 1 92 ? -5.367 -4.442 1.959 1.00 92.62 92 GLY A N 1
ATOM 736 C CA . GLY A 1 92 ? -5.223 -5.127 3.248 1.00 92.62 92 GLY A CA 1
ATOM 737 C C . GLY A 1 92 ? -4.965 -6.636 3.139 1.00 92.62 92 GLY A C 1
ATOM 738 O O . GLY A 1 92 ? -5.278 -7.397 4.052 1.00 92.62 92 GLY A O 1
ATOM 739 N N . ILE A 1 93 ? -4.412 -7.115 2.019 1.00 89.12 93 ILE A N 1
ATOM 740 C CA . ILE A 1 93 ? -4.318 -8.554 1.747 1.00 89.12 93 ILE A CA 1
ATOM 741 C C . ILE A 1 93 ? -3.267 -9.211 2.655 1.00 89.12 93 ILE A C 1
ATOM 743 O O . ILE A 1 93 ? -2.070 -8.931 2.594 1.00 89.12 93 ILE A O 1
ATOM 747 N N . GLY A 1 94 ? -3.705 -10.177 3.462 1.00 89.19 94 GLY A N 1
ATOM 748 C CA . GLY A 1 94 ? -2.811 -11.019 4.254 1.00 89.19 94 GLY A CA 1
ATOM 749 C C . GLY A 1 94 ? -2.073 -10.236 5.342 1.00 89.19 94 GLY A C 1
ATOM 750 O O . GLY A 1 94 ? -2.685 -9.771 6.297 1.00 89.19 94 GLY A O 1
ATOM 751 N N . GLN A 1 95 ? -0.744 -10.152 5.243 1.00 90.12 95 GLN A N 1
ATOM 752 C CA . GLN A 1 95 ? 0.075 -9.455 6.245 1.00 90.12 95 GLN A CA 1
ATOM 753 C C . GLN A 1 95 ? 0.039 -7.930 6.090 1.00 90.12 95 GLN A C 1
ATOM 755 O O . GLN A 1 95 ? 0.315 -7.231 7.064 1.00 90.12 95 GLN A O 1
ATOM 760 N N . ASP A 1 96 ? -0.353 -7.420 4.920 1.00 92.38 96 ASP A N 1
ATOM 761 C CA . ASP A 1 96 ? -0.424 -5.981 4.651 1.00 92.38 96 ASP A CA 1
ATOM 762 C C . ASP A 1 96 ? -1.423 -5.271 5.578 1.00 92.38 96 ASP A C 1
ATOM 764 O O . ASP A 1 96 ? -1.158 -4.152 6.019 1.00 92.38 96 ASP A O 1
ATOM 768 N N . ALA A 1 97 ? -2.502 -5.958 5.979 1.00 94.19 97 ALA A N 1
ATOM 769 C CA . ALA A 1 97 ? -3.470 -5.484 6.973 1.00 94.19 97 ALA A CA 1
ATOM 770 C C . ALA A 1 97 ? -2.819 -5.015 8.287 1.00 94.19 97 ALA A C 1
ATOM 772 O O . ALA A 1 97 ? -3.284 -4.063 8.911 1.00 94.19 97 ALA A O 1
ATOM 773 N N . GLN A 1 98 ? -1.716 -5.642 8.715 1.00 94.56 98 GLN A N 1
ATOM 774 C CA . GLN A 1 98 ? -1.037 -5.256 9.958 1.00 94.56 98 GLN A CA 1
ATOM 775 C C . GLN A 1 98 ? -0.419 -3.854 9.871 1.00 94.56 98 GLN A C 1
ATOM 777 O O . GLN A 1 98 ? -0.270 -3.192 10.896 1.00 94.56 98 GLN A O 1
ATOM 782 N N . GLY A 1 99 ? -0.098 -3.378 8.662 1.00 95.88 99 GLY A N 1
ATOM 783 C CA . GLY A 1 99 ? 0.439 -2.035 8.430 1.00 95.88 99 GLY A CA 1
ATOM 784 C C . GLY A 1 99 ? -0.545 -0.906 8.753 1.00 95.88 99 GLY A C 1
ATOM 785 O O . GLY A 1 99 ? -0.115 0.231 8.928 1.00 95.88 99 GLY A O 1
ATOM 786 N N . PHE A 1 100 ? -1.837 -1.218 8.882 1.00 97.88 100 PHE A N 1
ATOM 787 C CA . PHE A 1 100 ? -2.890 -0.264 9.242 1.00 97.88 100 PHE A CA 1
ATOM 788 C C . PHE A 1 100 ? -3.105 -0.153 10.756 1.00 97.88 100 PHE A C 1
ATOM 790 O O . PHE A 1 100 ? -3.906 0.656 11.209 1.00 97.88 100 PHE A O 1
ATOM 797 N N . ILE A 1 101 ? -2.368 -0.921 11.563 1.00 98.00 101 ILE A N 1
ATOM 798 C CA . ILE A 1 101 ? -2.373 -0.783 13.020 1.00 98.00 101 ILE A CA 1
ATOM 799 C C . ILE A 1 101 ? -1.247 0.180 13.413 1.00 98.00 101 ILE A C 1
ATOM 801 O O . ILE A 1 101 ? -0.086 -0.212 13.551 1.00 98.00 101 ILE A O 1
ATOM 805 N N . THR A 1 102 ? -1.590 1.455 13.602 1.00 98.38 102 THR A N 1
ATOM 806 C CA . THR A 1 102 ? -0.637 2.562 13.793 1.00 98.38 102 THR A CA 1
ATOM 807 C C . THR A 1 102 ? -0.806 3.256 15.155 1.00 98.38 102 THR A C 1
ATOM 809 O O . THR A 1 102 ? -1.117 4.446 15.209 1.00 98.38 102 THR A O 1
ATOM 812 N N . PRO A 1 103 ? -0.613 2.558 16.290 1.00 98.31 103 PRO A N 1
ATOM 813 C CA . PRO A 1 103 ? -0.823 3.139 17.619 1.00 98.31 103 PRO A CA 1
ATOM 814 C C . PRO A 1 103 ? 0.208 4.217 17.976 1.00 98.31 103 PRO A C 1
ATOM 816 O O . PRO A 1 103 ? -0.055 5.037 18.847 1.00 98.31 103 PRO A O 1
ATOM 819 N N . ASP A 1 104 ? 1.370 4.234 17.321 1.00 97.94 104 ASP A N 1
ATOM 820 C CA . ASP A 1 104 ? 2.446 5.198 17.586 1.00 97.94 104 ASP A CA 1
ATOM 821 C C . ASP A 1 104 ? 2.309 6.490 16.752 1.00 97.94 104 ASP A C 1
ATOM 823 O O . ASP A 1 104 ? 3.147 7.388 16.849 1.00 97.94 104 ASP A O 1
ATOM 827 N N . ASP A 1 105 ? 1.261 6.598 15.928 1.00 98.50 105 ASP A N 1
ATOM 828 C CA . ASP A 1 105 ? 0.948 7.821 15.191 1.00 98.50 105 ASP A CA 1
ATOM 829 C C . ASP A 1 105 ? 0.559 8.955 16.161 1.00 98.50 105 ASP A C 1
ATOM 831 O O . ASP A 1 105 ? -0.173 8.755 17.138 1.00 98.50 105 ASP A O 1
ATOM 835 N N . LEU A 1 106 ? 1.072 10.162 15.908 1.00 98.12 106 LEU A N 1
ATOM 836 C CA . LEU A 1 106 ? 0.900 11.308 16.803 1.00 98.12 106 LEU A CA 1
ATOM 837 C C . LEU A 1 106 ? -0.563 11.752 16.918 1.00 98.12 106 LEU A C 1
ATOM 839 O O . LEU A 1 106 ? -0.977 12.169 18.000 1.00 98.12 106 LEU A O 1
ATOM 843 N N . GLU A 1 107 ? -1.350 11.650 15.845 1.00 98.25 107 GLU A N 1
ATOM 844 C CA . GLU A 1 107 ? -2.772 12.010 15.862 1.00 98.25 107 GLU A CA 1
ATOM 845 C C . GLU A 1 107 ? -3.600 10.965 16.607 1.00 98.25 107 GLU A C 1
ATOM 847 O O . GLU A 1 107 ? -4.520 11.328 17.341 1.00 98.25 107 GLU A O 1
ATOM 852 N N . ILE A 1 108 ? -3.221 9.686 16.511 1.00 98.56 108 ILE A N 1
ATOM 853 C CA . ILE A 1 108 ? -3.818 8.619 17.325 1.00 98.56 108 ILE A CA 1
ATOM 854 C C . ILE A 1 108 ? -3.535 8.857 18.804 1.00 98.56 108 ILE A C 1
ATOM 856 O O . ILE A 1 108 ? -4.465 8.877 19.608 1.00 98.56 108 ILE A O 1
ATOM 860 N N . SER A 1 109 ? -2.275 9.109 19.161 1.00 98.00 109 SER A N 1
ATOM 861 C CA . SER A 1 109 ? -1.877 9.390 20.543 1.00 98.00 109 SER A CA 1
ATOM 862 C C . SER A 1 109 ? -2.603 10.612 21.117 1.00 98.00 109 SER A C 1
ATOM 864 O O . SER A 1 109 ? -3.159 10.553 22.216 1.00 98.00 109 SER A O 1
ATOM 866 N N . ALA A 1 110 ? -2.679 11.704 20.348 1.00 97.94 110 ALA A N 1
ATOM 867 C CA . ALA A 1 110 ? -3.396 12.911 20.750 1.00 97.94 110 ALA A CA 1
ATOM 868 C C . ALA A 1 110 ? -4.894 12.645 20.959 1.00 97.94 110 ALA A C 1
ATOM 870 O O . ALA A 1 110 ? -5.457 13.070 21.969 1.00 97.94 110 ALA A O 1
ATOM 871 N N . LYS A 1 111 ? -5.533 11.901 20.046 1.00 98.44 111 LYS A N 1
ATOM 872 C CA . LYS A 1 111 ? -6.958 11.571 20.152 1.00 98.44 111 LYS A CA 1
ATOM 873 C C . LYS A 1 111 ? -7.252 10.657 21.341 1.00 98.44 111 LYS A C 1
ATOM 875 O O . LYS A 1 111 ? -8.254 10.857 22.022 1.00 98.44 111 LYS A O 1
ATOM 880 N N . VAL A 1 112 ? -6.385 9.683 21.618 1.00 98.44 112 VAL A N 1
ATOM 881 C CA . VAL A 1 112 ? -6.507 8.820 22.802 1.00 98.44 112 VAL A CA 1
ATOM 882 C C . VAL A 1 112 ? -6.458 9.662 24.074 1.00 98.44 112 VAL A C 1
ATOM 884 O O . VAL A 1 112 ? -7.389 9.583 24.869 1.00 98.44 112 VAL A O 1
ATOM 887 N N . GLN A 1 113 ? -5.448 10.525 24.225 1.00 97.12 113 GLN A N 1
ATOM 888 C CA . GLN A 1 113 ? -5.318 11.392 25.404 1.00 97.12 113 GLN A CA 1
ATOM 889 C C . GLN A 1 113 ? -6.505 12.347 25.578 1.00 97.12 113 GLN A C 1
ATOM 891 O O . GLN A 1 113 ? -6.936 12.582 26.704 1.00 97.12 113 GLN A O 1
ATOM 896 N N . GLU A 1 114 ? -7.053 12.874 24.481 1.00 97.38 114 GLU A N 1
ATOM 897 C CA . GLU A 1 114 ? -8.258 13.710 24.499 1.00 97.38 114 GLU A CA 1
ATOM 898 C C . GLU A 1 114 ? -9.478 12.953 25.048 1.00 97.38 114 GLU A C 1
ATOM 900 O O . GLU A 1 114 ? -10.236 13.506 25.840 1.00 97.38 114 GLU A O 1
ATOM 905 N N . ILE A 1 115 ? -9.674 11.693 24.645 1.00 97.88 115 ILE A N 1
ATOM 906 C CA . ILE A 1 115 ? -10.849 10.892 25.027 1.00 97.88 115 ILE A CA 1
ATOM 907 C C . ILE A 1 115 ? -10.738 10.354 26.457 1.00 97.88 115 ILE A C 1
ATOM 909 O O . ILE A 1 115 ? -11.752 10.239 27.152 1.00 97.88 115 ILE A O 1
ATOM 913 N N . THR A 1 116 ? -9.534 9.969 26.881 1.00 96.81 116 THR A N 1
ATOM 914 C CA . THR A 1 116 ? -9.314 9.296 28.170 1.00 96.81 116 THR A CA 1
ATOM 915 C C . THR A 1 116 ? -8.874 10.242 29.280 1.00 96.81 116 THR A C 1
ATOM 917 O O . THR A 1 116 ? -8.863 9.841 30.437 1.00 96.81 116 THR A O 1
ATOM 920 N N . GLU A 1 117 ? -8.558 11.501 28.953 1.00 93.56 117 GLU A N 1
ATOM 921 C CA . GLU A 1 117 ? -8.053 12.518 29.892 1.00 93.56 117 GLU A CA 1
ATOM 922 C C . GLU A 1 117 ? -6.721 12.117 30.563 1.00 93.56 117 GLU A C 1
ATOM 924 O O . GLU A 1 117 ? -6.369 12.609 31.635 1.00 93.56 117 GLU A O 1
ATOM 929 N N . GLY A 1 118 ? -5.953 11.233 29.917 1.00 87.81 118 GLY A N 1
ATOM 930 C CA . GLY A 1 118 ? -4.695 10.682 30.425 1.00 87.81 118 GLY A CA 1
ATOM 931 C C . GLY A 1 118 ? -4.651 9.154 30.386 1.00 87.81 118 GLY A C 1
ATOM 932 O O . GLY A 1 118 ? -5.532 8.507 29.826 1.00 87.81 118 GLY A O 1
ATOM 933 N N . TYR A 1 119 ? -3.595 8.577 30.960 1.00 86.44 119 TYR A N 1
ATOM 934 C CA . TYR A 1 119 ? -3.423 7.127 31.085 1.00 86.44 119 TYR A CA 1
ATOM 935 C C . TYR A 1 119 ? -3.666 6.712 32.536 1.00 86.44 119 TYR A C 1
ATOM 937 O O . TYR A 1 119 ? -3.154 7.369 33.445 1.00 86.44 119 TYR A O 1
ATOM 945 N N . SER A 1 120 ? -4.389 5.612 32.750 1.00 84.44 120 SER A N 1
ATOM 946 C CA . SER A 1 120 ? -4.606 5.046 34.082 1.00 84.44 120 SER A CA 1
ATOM 947 C C . SER A 1 120 ? -4.081 3.618 34.175 1.00 84.44 120 SER A C 1
ATOM 949 O O . SER A 1 120 ? -4.220 2.822 33.246 1.00 84.44 120 SER A O 1
ATOM 951 N N . GLU A 1 121 ? -3.474 3.295 35.316 1.00 79.31 121 GLU A N 1
ATOM 952 C CA . GLU A 1 121 ? -3.072 1.926 35.664 1.00 79.31 121 GLU A CA 1
ATOM 953 C C . GLU A 1 121 ? -4.100 1.239 36.583 1.00 79.31 121 GLU A C 1
ATOM 955 O O . GLU A 1 121 ? -3.998 0.039 36.840 1.00 79.31 121 GLU A O 1
ATOM 960 N N . GLU A 1 122 ? -5.121 1.970 37.042 1.00 84.81 122 GLU A N 1
ATOM 961 C CA . GLU A 1 122 ? -6.202 1.424 37.861 1.00 84.81 122 GLU A CA 1
ATOM 962 C C . GLU A 1 122 ? -7.165 0.607 36.994 1.00 84.81 122 GLU A C 1
ATOM 964 O O . GLU A 1 122 ? -7.712 1.101 36.008 1.00 84.81 122 GLU A O 1
ATOM 969 N N . THR A 1 123 ? -7.409 -0.653 37.363 1.00 81.69 123 THR A N 1
ATOM 970 C CA . THR A 1 123 ? -8.120 -1.621 36.499 1.00 81.69 123 THR A CA 1
ATOM 971 C C . THR A 1 123 ? -9.529 -1.164 36.103 1.00 81.69 123 THR A C 1
ATOM 973 O O . THR A 1 123 ? -9.926 -1.307 34.945 1.00 81.69 123 THR A O 1
ATOM 976 N N . ASP A 1 124 ? -10.288 -0.587 37.037 1.00 83.88 124 ASP A N 1
ATOM 977 C CA . ASP A 1 124 ? -11.650 -0.110 36.760 1.00 83.88 124 ASP A CA 1
ATOM 978 C C . ASP A 1 124 ? -11.656 1.096 35.812 1.00 83.88 124 ASP A C 1
ATOM 980 O O . ASP A 1 124 ? -12.553 1.251 34.979 1.00 83.88 124 ASP A O 1
ATOM 984 N N . GLU A 1 125 ? -10.651 1.963 35.928 1.00 86.31 125 GLU A N 1
ATOM 985 C CA . GLU A 1 125 ? -10.494 3.110 35.044 1.00 86.31 125 GLU A CA 1
ATOM 986 C C . GLU A 1 125 ? -10.002 2.700 33.661 1.00 86.31 125 GLU A C 1
ATOM 988 O O . GLU A 1 125 ? -10.556 3.157 32.665 1.00 86.31 125 GLU A O 1
ATOM 993 N N . PHE A 1 126 ? -9.070 1.755 33.599 1.00 88.81 126 PHE A N 1
ATOM 994 C CA . PHE A 1 126 ? -8.582 1.174 32.358 1.00 88.81 126 PHE A CA 1
ATOM 995 C C . PHE A 1 126 ? -9.738 0.647 31.491 1.00 88.81 126 PHE A C 1
ATOM 997 O O . PHE A 1 126 ? -9.862 0.993 30.314 1.00 88.81 126 PHE A O 1
ATOM 1004 N N . TRP A 1 127 ? -10.656 -0.131 32.077 1.00 88.25 127 TRP A N 1
ATOM 1005 C CA . TRP A 1 127 ? -11.824 -0.640 31.350 1.00 88.25 127 TRP A CA 1
ATOM 1006 C C . TRP A 1 127 ? -12.852 0.440 31.006 1.00 88.25 127 TRP A C 1
ATOM 1008 O O . TRP A 1 127 ? -13.483 0.386 29.944 1.00 88.25 127 TRP A O 1
ATOM 1018 N N . ARG A 1 128 ? -13.030 1.443 31.873 1.00 91.00 128 ARG A N 1
ATOM 1019 C CA . ARG A 1 128 ? -13.850 2.619 31.548 1.00 91.00 128 ARG A CA 1
ATOM 1020 C C . ARG A 1 128 ? -13.291 3.369 30.343 1.00 91.00 128 ARG A C 1
ATOM 1022 O O . ARG A 1 128 ? -14.079 3.791 29.500 1.00 91.00 128 ARG A O 1
ATOM 1029 N N . ASP A 1 129 ? -11.978 3.513 30.243 1.00 95.50 129 ASP A N 1
ATOM 1030 C CA . ASP A 1 129 ? -11.327 4.214 29.140 1.00 95.50 129 ASP A CA 1
ATOM 1031 C C . ASP A 1 129 ? -11.381 3.404 27.845 1.00 95.50 129 ASP A C 1
ATOM 1033 O O . ASP A 1 129 ? -11.735 3.954 26.805 1.00 95.50 129 ASP A O 1
ATOM 1037 N N . TYR A 1 130 ? -11.212 2.080 27.907 1.00 95.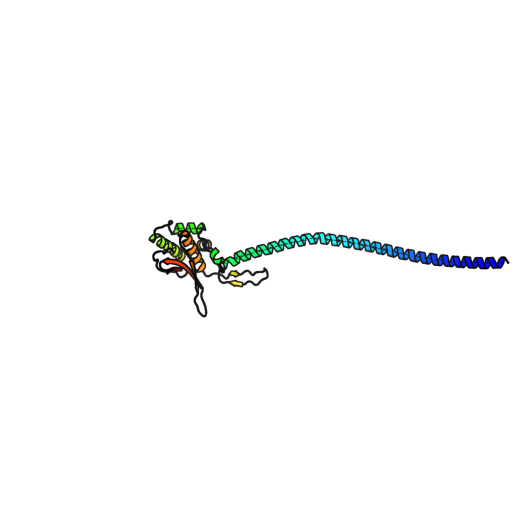12 130 TYR A N 1
ATOM 1038 C CA . TYR A 1 130 ? -11.500 1.185 26.776 1.00 95.12 130 TYR A CA 1
ATOM 1039 C C . TYR A 1 130 ? -12.925 1.379 26.255 1.00 95.12 130 TYR A C 1
ATOM 1041 O O . TYR A 1 130 ? -13.156 1.498 25.048 1.00 95.12 130 TYR A O 1
ATOM 1049 N N . LYS A 1 131 ? -13.897 1.462 27.172 1.00 93.69 131 LYS A N 1
ATOM 1050 C CA . LYS A 1 131 ? -15.290 1.737 26.824 1.00 93.69 131 LYS A CA 1
ATOM 1051 C C . LYS A 1 131 ? -15.464 3.125 26.206 1.00 93.69 131 LYS A C 1
ATOM 1053 O O . LYS A 1 131 ? -16.207 3.237 25.236 1.00 93.69 131 LYS A O 1
ATOM 1058 N N . ARG A 1 132 ? -14.809 4.165 26.735 1.00 96.44 132 ARG A N 1
ATOM 1059 C CA . ARG A 1 132 ? -14.857 5.531 26.180 1.00 96.44 132 ARG A CA 1
ATOM 1060 C C . ARG A 1 132 ? -14.309 5.572 24.756 1.00 96.44 132 ARG A C 1
ATOM 1062 O O . ARG A 1 132 ? -14.974 6.129 23.889 1.00 96.44 132 ARG A O 1
ATOM 1069 N N . LEU A 1 133 ? -13.166 4.930 24.502 1.00 98.38 133 LEU A N 1
ATOM 1070 C CA . LEU A 1 133 ? -12.564 4.819 23.169 1.00 98.38 133 LEU A CA 1
ATOM 1071 C C . LEU A 1 133 ? -13.511 4.106 22.193 1.00 98.38 133 LEU A C 1
ATOM 1073 O O . LEU A 1 133 ? -13.835 4.649 21.140 1.00 98.38 133 LEU A O 1
ATOM 1077 N N . PHE A 1 134 ? -14.047 2.945 22.581 1.00 98.12 134 PHE A N 1
ATOM 1078 C CA . PHE A 1 134 ? -15.050 2.222 21.793 1.00 98.12 134 PHE A CA 1
ATOM 1079 C C . PHE A 1 134 ? -16.289 3.080 21.493 1.00 98.12 134 PHE A C 1
ATOM 1081 O O . PHE A 1 134 ? -16.726 3.180 20.348 1.00 98.12 134 PHE A O 1
ATOM 1088 N N . GLN A 1 135 ? -16.860 3.722 22.515 1.00 97.56 135 GLN A N 1
ATOM 1089 C CA . GLN A 1 135 ? -18.052 4.557 22.369 1.00 97.56 135 GLN A CA 1
ATOM 1090 C C . GLN A 1 135 ? -17.799 5.780 21.494 1.00 97.56 135 GLN A C 1
ATOM 1092 O O . GLN A 1 135 ? -18.700 6.190 20.765 1.00 97.56 135 GLN A O 1
ATOM 1097 N N . TRP A 1 136 ? -16.599 6.355 21.564 1.00 98.50 136 TRP A N 1
ATOM 1098 C CA . TRP A 1 136 ? -16.202 7.446 20.690 1.00 98.50 136 TRP A CA 1
ATOM 1099 C C . TRP A 1 136 ? -16.182 6.987 19.231 1.00 98.50 136 TRP A C 1
ATOM 1101 O O . TRP A 1 136 ? -16.849 7.614 18.414 1.00 98.50 136 TRP A O 1
ATOM 1111 N N . VAL A 1 137 ? -15.543 5.852 18.916 1.00 98.69 137 VAL A N 1
ATOM 1112 C CA . VAL A 1 137 ? -15.530 5.302 17.545 1.00 98.69 137 VAL A CA 1
ATOM 1113 C C . VAL A 1 137 ? -16.959 5.057 17.041 1.00 98.69 137 VAL A C 1
ATOM 1115 O O . VAL A 1 137 ? -17.322 5.532 15.972 1.00 98.69 137 VAL A O 1
ATOM 1118 N N . VAL A 1 138 ? -17.807 4.399 17.839 1.00 97.88 138 VAL A N 1
ATOM 1119 C CA . VAL A 1 138 ? -19.214 4.105 17.487 1.00 97.88 138 VAL A CA 1
ATOM 1120 C C . VAL A 1 138 ? -20.052 5.364 17.239 1.00 97.88 138 VAL A C 1
ATOM 1122 O O . VAL A 1 138 ? -20.997 5.336 16.448 1.00 97.88 138 VAL A O 1
ATOM 1125 N N . LYS A 1 139 ? -19.781 6.442 17.980 1.00 97.94 139 LYS A N 1
ATOM 1126 C CA . LYS A 1 139 ? -20.567 7.679 17.924 1.00 97.94 139 LYS A CA 1
ATOM 1127 C C . LYS A 1 139 ? -20.104 8.610 16.807 1.00 97.94 139 LYS A C 1
ATOM 1129 O O . LYS A 1 139 ? -20.942 9.322 16.260 1.00 97.94 139 LYS A O 1
ATOM 1134 N N . THR A 1 140 ? -18.802 8.646 16.548 1.00 98.25 140 THR A N 1
ATOM 1135 C CA . THR A 1 140 ? -18.175 9.632 15.665 1.00 98.25 140 THR A CA 1
ATOM 1136 C C . THR A 1 140 ? -18.025 9.106 14.244 1.00 98.25 140 THR A C 1
ATOM 1138 O O . THR A 1 140 ? -18.259 9.861 13.313 1.00 98.25 140 THR A O 1
ATOM 1141 N N . ILE A 1 141 ? -17.670 7.829 14.065 1.00 98.50 141 ILE A N 1
ATOM 1142 C CA . ILE A 1 141 ? -17.377 7.289 12.735 1.00 98.50 141 ILE A CA 1
ATOM 1143 C C . ILE A 1 141 ? -18.671 6.848 12.042 1.00 98.50 141 ILE A C 1
ATOM 1145 O O . ILE A 1 141 ? -19.371 5.945 12.510 1.00 98.50 141 ILE A O 1
ATOM 1149 N N . GLU A 1 142 ? -18.987 7.490 10.919 1.00 98.06 142 GLU A N 1
ATOM 1150 C CA . GLU A 1 142 ? -20.104 7.132 10.052 1.00 98.06 142 GLU A CA 1
ATOM 1151 C C . GLU A 1 142 ? -19.757 5.904 9.204 1.00 98.06 142 GLU A C 1
ATOM 1153 O O . GLU A 1 142 ? -18.794 5.911 8.434 1.00 98.06 142 GLU A O 1
ATOM 1158 N N . TYR A 1 143 ? -20.577 4.855 9.325 1.00 97.44 143 TYR A N 1
ATOM 1159 C CA . TYR A 1 143 ? -20.374 3.614 8.586 1.00 97.44 143 TYR A CA 1
ATOM 1160 C C . TYR A 1 143 ? -20.618 3.825 7.088 1.00 97.44 143 TYR A C 1
ATOM 1162 O O . TYR A 1 143 ? -21.750 4.101 6.681 1.00 97.44 143 TYR A O 1
ATOM 1170 N N . SER A 1 144 ? -19.581 3.641 6.273 1.00 95.75 144 SER A N 1
ATOM 1171 C CA . SER A 1 144 ? -19.646 3.773 4.816 1.00 95.75 144 SER A CA 1
ATOM 1172 C C . SER A 1 144 ? -18.910 2.622 4.158 1.00 95.75 144 SER A C 1
ATOM 1174 O O . SER A 1 144 ? -17.722 2.468 4.386 1.00 95.75 144 SER A O 1
ATOM 1176 N N . LEU A 1 145 ? -19.609 1.862 3.310 1.00 93.12 145 LEU A N 1
ATOM 1177 C CA . LEU A 1 145 ? -18.992 0.794 2.524 1.00 93.12 145 LEU A CA 1
ATOM 1178 C C . LEU A 1 145 ? -17.975 1.358 1.536 1.00 93.12 145 LEU A C 1
ATOM 1180 O O . LEU A 1 145 ? -18.209 2.408 0.924 1.00 93.12 145 LEU A O 1
ATOM 1184 N N . ASP A 1 146 ? -16.918 0.591 1.313 1.00 92.88 146 ASP A N 1
ATOM 1185 C CA . ASP A 1 146 ? -15.887 0.960 0.366 1.00 92.88 146 ASP A CA 1
ATOM 1186 C C . ASP A 1 146 ? -16.352 1.007 -1.085 1.00 92.88 146 ASP A C 1
ATOM 1188 O O . ASP A 1 146 ? -17.220 0.265 -1.562 1.00 92.88 146 ASP A O 1
ATOM 1192 N N . SER A 1 147 ? -15.699 1.903 -1.823 1.00 89.38 147 SER A N 1
ATOM 1193 C CA . SER A 1 147 ? -15.757 1.904 -3.277 1.00 89.38 147 SER A CA 1
ATOM 1194 C C . SER A 1 147 ? -14.779 0.871 -3.843 1.00 89.38 147 SER A C 1
ATOM 1196 O O . SER A 1 147 ? -13.694 0.691 -3.287 1.00 89.38 147 SER A O 1
ATOM 1198 N N . PRO A 1 148 ? -15.100 0.235 -4.985 1.00 92.56 148 PRO A N 1
ATOM 1199 C CA . PRO A 1 148 ? -14.191 -0.709 -5.618 1.00 92.56 148 PRO A CA 1
ATOM 1200 C C . PRO A 1 148 ? -12.815 -0.085 -5.885 1.00 92.56 148 PRO A C 1
ATOM 1202 O O . PRO A 1 148 ? -12.715 0.961 -6.532 1.00 92.56 148 PRO A O 1
ATOM 1205 N N . SER A 1 149 ? -11.763 -0.767 -5.440 1.00 94.00 149 SER A N 1
ATOM 1206 C CA . SER A 1 149 ? -10.368 -0.365 -5.608 1.00 94.00 149 SER A CA 1
ATOM 1207 C C . SER A 1 149 ? -9.632 -1.291 -6.578 1.00 94.00 149 SER A C 1
ATOM 1209 O O . SER A 1 149 ? -9.909 -2.495 -6.625 1.00 94.00 149 SER A O 1
ATOM 1211 N N . PRO A 1 150 ? -8.705 -0.761 -7.397 1.00 95.38 150 PRO A N 1
ATOM 1212 C CA . PRO A 1 150 ? -8.004 -1.573 -8.376 1.00 95.38 150 PRO A CA 1
ATOM 1213 C C . PRO A 1 150 ? -6.888 -2.392 -7.719 1.00 95.38 150 PRO A C 1
ATOM 1215 O O . PRO A 1 150 ? -6.019 -1.849 -7.039 1.00 95.38 150 PRO A O 1
ATOM 1218 N N . LEU A 1 151 ? -6.845 -3.687 -8.019 1.00 95.38 151 LEU A N 1
ATOM 1219 C CA . LEU A 1 151 ? -5.658 -4.513 -7.842 1.00 95.38 151 LEU A CA 1
ATOM 1220 C C . LEU A 1 151 ? -4.764 -4.328 -9.072 1.00 95.38 151 LEU A C 1
ATOM 1222 O O . LEU A 1 151 ? -5.085 -4.788 -10.173 1.00 95.38 151 LEU A O 1
ATOM 1226 N N . LEU A 1 152 ? -3.640 -3.628 -8.898 1.00 96.12 152 LEU A N 1
ATOM 1227 C CA . LEU A 1 152 ? -2.716 -3.379 -9.999 1.00 96.12 152 LEU A CA 1
ATOM 1228 C C . LEU A 1 152 ? -1.968 -4.669 -10.398 1.00 96.12 152 LEU A C 1
ATOM 1230 O O . LEU A 1 152 ? -1.402 -5.342 -9.524 1.00 96.12 152 LEU A O 1
ATOM 1234 N N . PRO A 1 153 ? -1.913 -5.004 -11.706 1.00 96.44 153 PRO A N 1
ATOM 1235 C CA . PRO A 1 153 ? -1.319 -6.244 -12.200 1.00 96.44 153 PRO A CA 1
ATOM 1236 C C . PRO A 1 153 ? 0.210 -6.260 -12.091 1.00 96.44 153 PRO A C 1
ATOM 1238 O O . PRO A 1 153 ? 0.860 -5.236 -11.885 1.00 96.44 153 PRO A O 1
ATOM 1241 N N . GLU A 1 154 ? 0.823 -7.428 -12.289 1.00 93.94 154 GLU A N 1
ATOM 1242 C CA . GLU A 1 154 ? 2.290 -7.565 -12.270 1.00 93.94 154 GLU A CA 1
ATOM 1243 C C . GLU A 1 154 ? 3.000 -6.737 -13.351 1.00 93.94 154 GLU A C 1
ATOM 1245 O O . GLU A 1 154 ? 4.087 -6.211 -13.126 1.00 93.94 154 GLU A O 1
ATOM 1250 N N . SER A 1 155 ? 2.380 -6.584 -14.520 1.00 93.69 155 SER A N 1
ATOM 1251 C CA . SER A 1 155 ? 2.932 -5.830 -15.647 1.00 93.69 155 SER A CA 1
ATOM 1252 C C . SER A 1 155 ? 2.042 -4.651 -16.017 1.00 93.69 155 SER A C 1
ATOM 1254 O O . SER A 1 155 ? 0.824 -4.796 -15.993 1.00 93.69 155 SER A O 1
ATOM 1256 N N . ILE A 1 156 ? 2.635 -3.553 -16.495 1.00 93.31 156 ILE A N 1
ATOM 1257 C CA . ILE A 1 156 ? 1.928 -2.327 -16.925 1.00 93.31 156 ILE A CA 1
ATOM 1258 C C . ILE A 1 156 ? 0.798 -2.606 -17.937 1.00 93.31 156 ILE A C 1
ATOM 1260 O O . ILE A 1 156 ? -0.231 -1.943 -17.906 1.00 93.31 156 ILE A O 1
ATOM 1264 N N . GLY A 1 157 ? 0.969 -3.590 -18.826 1.00 91.75 157 GLY A N 1
ATOM 1265 C CA . GLY A 1 157 ? -0.043 -3.980 -19.820 1.00 91.75 157 GLY A CA 1
ATOM 1266 C C . GLY A 1 157 ? -1.021 -5.067 -19.360 1.00 91.75 157 GLY A C 1
ATOM 1267 O O . GLY A 1 157 ? -1.712 -5.643 -20.196 1.00 91.75 157 GLY A O 1
ATOM 1268 N N . GLY A 1 158 ? -1.023 -5.416 -18.072 1.00 93.94 158 GLY A N 1
ATOM 1269 C CA . GLY A 1 158 ? -1.886 -6.458 -17.522 1.00 93.94 158 GLY A CA 1
ATOM 1270 C C . GLY A 1 158 ? -3.348 -6.024 -17.400 1.00 93.94 158 GLY A C 1
ATOM 1271 O O . GLY A 1 158 ? -3.696 -4.858 -17.574 1.00 93.94 158 GLY A O 1
ATOM 1272 N N . THR A 1 159 ? -4.220 -6.979 -17.082 1.00 95.00 159 THR A N 1
ATOM 1273 C CA . THR A 1 159 ? -5.640 -6.709 -16.824 1.00 95.00 159 THR A CA 1
ATOM 1274 C C . THR A 1 159 ? -5.834 -6.196 -15.401 1.00 95.00 159 THR A C 1
ATOM 1276 O O . THR A 1 159 ? -5.254 -6.740 -14.467 1.00 95.00 159 THR A O 1
ATOM 1279 N N . LEU A 1 160 ? -6.649 -5.151 -15.248 1.00 9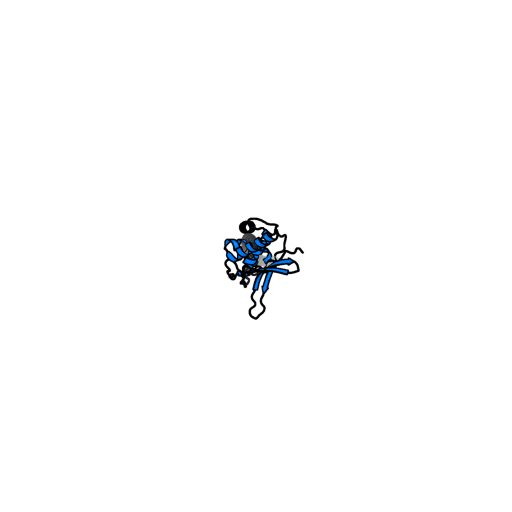4.19 160 LEU A N 1
ATOM 1280 C CA . LEU A 1 160 ? -7.063 -4.653 -13.940 1.00 94.19 160 LEU A CA 1
ATOM 1281 C C . LEU A 1 160 ? -8.155 -5.545 -13.358 1.00 94.19 160 LEU A C 1
ATOM 1283 O O . LEU A 1 160 ? -9.148 -5.838 -14.027 1.00 94.19 160 LEU A O 1
ATOM 1287 N N . GLU A 1 161 ? -7.985 -5.902 -12.094 1.00 95.12 161 GLU A N 1
ATOM 1288 C CA . GLU A 1 161 ? -9.028 -6.506 -11.275 1.00 95.12 161 GLU A CA 1
ATOM 1289 C C . GLU A 1 161 ? -9.543 -5.461 -10.282 1.00 95.12 161 GLU A C 1
ATOM 1291 O O . GLU A 1 161 ? -8.793 -4.588 -9.848 1.00 95.12 161 GLU A O 1
ATOM 1296 N N . TRP A 1 162 ? -10.830 -5.525 -9.949 1.00 94.94 162 TRP A N 1
ATOM 1297 C CA . TRP A 1 162 ? -11.470 -4.603 -9.010 1.00 94.94 162 TRP A CA 1
ATOM 1298 C C . TRP A 1 162 ? -11.931 -5.379 -7.784 1.00 94.94 162 TRP A C 1
ATOM 1300 O O . TRP A 1 162 ? -12.616 -6.395 -7.916 1.00 94.94 162 TRP A O 1
ATOM 1310 N N . VAL A 1 163 ? -11.545 -4.895 -6.608 1.00 92.00 163 VAL A N 1
ATOM 1311 C CA . VAL A 1 163 ? -11.830 -5.507 -5.309 1.00 92.00 163 VAL A CA 1
ATOM 1312 C C . VAL A 1 163 ? -12.681 -4.535 -4.498 1.00 92.00 163 VAL A C 1
ATOM 1314 O O . VAL A 1 163 ? -12.432 -3.334 -4.521 1.00 92.00 163 VAL A O 1
ATOM 1317 N N . ASN A 1 164 ? -13.701 -5.042 -3.809 1.00 88.69 164 ASN A N 1
ATOM 1318 C CA . ASN A 1 164 ? -14.605 -4.231 -2.989 1.00 88.69 164 ASN A CA 1
ATOM 1319 C C . ASN A 1 164 ? -14.100 -4.138 -1.542 1.00 88.69 164 ASN A C 1
ATOM 1321 O O . ASN A 1 164 ? -14.838 -4.525 -0.650 1.00 88.69 164 ASN A O 1
ATOM 1325 N N . ASP A 1 165 ? -12.856 -3.699 -1.360 1.00 89.19 165 ASP A N 1
ATOM 1326 C CA . ASP A 1 165 ? -12.238 -3.409 -0.059 1.00 89.19 165 ASP A CA 1
ATOM 1327 C C . ASP A 1 165 ? -11.204 -2.285 -0.271 1.00 89.19 165 ASP A C 1
ATOM 1329 O O . ASP A 1 165 ? -10.507 -2.255 -1.298 1.00 89.19 165 ASP A O 1
ATOM 1333 N N . PHE A 1 166 ? -11.093 -1.371 0.688 1.00 94.75 166 PHE A N 1
ATOM 1334 C CA . PHE A 1 166 ? -10.139 -0.270 0.732 1.00 94.75 166 PHE A CA 1
ATOM 1335 C C . PHE A 1 166 ? -9.818 0.108 2.186 1.00 94.75 166 PHE A C 1
ATOM 1337 O O . PHE A 1 166 ? -10.468 0.918 2.829 1.00 94.75 166 PHE A O 1
ATOM 1344 N N . TRP A 1 167 ? -8.688 -0.387 2.669 1.00 96.38 167 TRP A N 1
ATOM 1345 C CA . TRP A 1 167 ? -8.232 -0.146 4.026 1.00 96.38 167 TRP A CA 1
ATOM 1346 C C . TRP A 1 167 ? -7.742 1.293 4.194 1.00 96.38 167 TRP A C 1
ATOM 1348 O O . TRP A 1 167 ? -6.785 1.755 3.541 1.00 96.38 167 TRP A O 1
ATOM 1358 N N . ARG A 1 168 ? -8.364 2.001 5.132 1.00 96.94 168 ARG A N 1
ATOM 1359 C CA . ARG A 1 168 ? -7.982 3.349 5.542 1.00 96.94 168 ARG A CA 1
ATOM 1360 C C . ARG A 1 168 ? -7.018 3.282 6.716 1.00 96.94 168 ARG A C 1
ATOM 1362 O O . ARG A 1 168 ? -7.081 2.409 7.580 1.00 96.94 168 ARG A O 1
ATOM 1369 N N . LEU A 1 169 ? -6.079 4.223 6.756 1.00 98.12 169 LEU A N 1
ATOM 1370 C CA . LEU A 1 169 ? -5.258 4.401 7.946 1.00 98.12 169 LEU A CA 1
ATOM 1371 C C . LEU A 1 169 ? -6.143 4.947 9.074 1.00 98.12 169 LEU A C 1
ATOM 1373 O O . LEU A 1 169 ? -6.965 5.824 8.812 1.00 98.12 169 LEU A O 1
ATOM 1377 N N . PRO A 1 170 ? -5.912 4.554 10.337 1.00 98.62 170 PRO A N 1
ATOM 1378 C CA . PRO A 1 170 ? -6.631 5.091 11.492 1.00 98.62 170 PRO A CA 1
ATOM 1379 C C . PRO A 1 170 ? -6.737 6.623 11.510 1.00 98.62 170 PRO A C 1
ATOM 1381 O O . PRO A 1 170 ? -7.783 7.177 11.836 1.00 98.62 170 PRO A O 1
ATOM 1384 N N . VAL A 1 171 ? -5.668 7.322 11.119 1.00 98.56 171 VAL A N 1
ATOM 1385 C CA . VAL A 1 171 ? -5.648 8.791 11.034 1.00 98.56 171 VAL A CA 1
ATOM 1386 C C . VAL A 1 171 ? -6.572 9.340 9.938 1.00 98.56 171 VAL A C 1
ATOM 1388 O O . VAL A 1 171 ? -7.184 10.388 10.117 1.00 98.56 171 VAL A O 1
ATOM 1391 N N . GLU A 1 172 ? -6.727 8.632 8.819 1.00 98.38 172 GLU A N 1
ATOM 1392 C CA . GLU A 1 172 ? -7.667 8.997 7.752 1.00 98.38 172 GLU A CA 1
ATOM 1393 C C . GLU A 1 172 ? -9.112 8.776 8.214 1.00 98.38 172 GLU A C 1
ATOM 1395 O O . GLU A 1 172 ? -9.958 9.645 8.011 1.00 98.38 172 GLU A O 1
ATOM 1400 N N . THR A 1 173 ? -9.375 7.668 8.915 1.00 98.44 173 THR A N 1
ATOM 1401 C CA . THR A 1 173 ? -10.676 7.379 9.537 1.00 98.44 173 THR A CA 1
ATOM 1402 C C . THR A 1 173 ? -11.063 8.455 10.556 1.00 98.44 173 THR A C 1
ATOM 1404 O O . THR A 1 173 ? -12.212 8.882 10.577 1.00 98.44 173 THR A O 1
ATOM 1407 N N . ILE A 1 174 ? -10.116 8.948 11.369 1.00 98.31 174 ILE A N 1
ATOM 1408 C CA . ILE A 1 174 ? -10.362 10.065 12.300 1.00 98.31 174 ILE A CA 1
ATOM 1409 C C . ILE A 1 174 ? -10.693 11.356 11.552 1.00 98.31 174 ILE A C 1
ATOM 1411 O O . ILE A 1 174 ? -11.642 12.038 11.924 1.00 98.31 174 ILE A O 1
ATOM 1415 N N . ARG A 1 175 ? -9.887 11.730 10.553 1.00 98.38 175 ARG A N 1
ATOM 1416 C CA . ARG A 1 175 ? -10.010 13.030 9.872 1.00 98.38 175 ARG A CA 1
ATOM 1417 C C . ARG A 1 175 ? -11.294 13.153 9.066 1.00 98.38 175 ARG A C 1
ATOM 1419 O O . ARG A 1 175 ? -11.887 14.227 9.043 1.00 98.38 175 ARG A O 1
ATOM 1426 N N . ASP A 1 176 ? -11.695 12.060 8.432 1.00 98.06 176 ASP A N 1
ATOM 1427 C CA . ASP A 1 176 ? -12.865 12.046 7.559 1.00 98.06 176 ASP A CA 1
ATOM 1428 C C . ASP A 1 176 ? -14.120 11.533 8.280 1.00 98.06 176 ASP A C 1
ATOM 1430 O O . ASP A 1 176 ? -15.197 11.536 7.694 1.00 98.06 176 ASP A O 1
ATOM 1434 N N . GLU A 1 177 ? -13.978 11.086 9.534 1.00 98.12 177 GLU A N 1
ATOM 1435 C CA . GLU A 1 177 ? -15.053 10.583 10.401 1.00 98.12 177 GLU A CA 1
ATOM 1436 C C . GLU A 1 177 ? -15.916 9.493 9.738 1.00 98.12 177 GLU A C 1
ATOM 1438 O O . GLU A 1 177 ? -17.111 9.375 9.993 1.00 98.12 177 GLU A O 1
ATOM 1443 N N . THR A 1 178 ? -15.310 8.663 8.886 1.00 97.81 178 THR A N 1
ATOM 1444 C CA . THR A 1 178 ? -16.011 7.610 8.141 1.00 97.81 178 THR A CA 1
ATOM 1445 C C . THR A 1 178 ? -15.135 6.382 7.913 1.00 97.81 178 THR A C 1
ATOM 1447 O O . THR A 1 178 ? -13.908 6.480 7.884 1.00 97.81 178 THR A O 1
ATOM 1450 N N . GLY A 1 179 ? -15.762 5.225 7.760 1.00 97.50 179 GLY A N 1
ATOM 1451 C CA . GLY A 1 179 ? -15.126 3.957 7.411 1.00 97.50 179 GLY A CA 1
ATOM 1452 C C . GLY A 1 179 ? -16.080 2.798 7.665 1.00 97.50 179 GLY A C 1
ATOM 1453 O O . GLY A 1 179 ? -17.120 2.988 8.302 1.00 97.50 179 GLY A O 1
ATOM 1454 N N . ASP A 1 180 ? -15.761 1.608 7.182 1.00 96.81 180 ASP A N 1
ATOM 1455 C CA . ASP A 1 180 ? -16.544 0.403 7.444 1.00 96.81 180 ASP A CA 1
ATOM 1456 C C . ASP A 1 180 ? -15.901 -0.491 8.523 1.00 96.81 180 ASP A C 1
ATOM 1458 O O . ASP A 1 180 ? -15.384 -0.004 9.534 1.00 96.81 180 ASP A O 1
ATOM 1462 N N . CYS A 1 181 ? -16.063 -1.815 8.417 1.00 97.12 181 CYS A N 1
ATOM 1463 C CA . CYS A 1 181 ? -15.802 -2.709 9.539 1.00 97.12 181 CYS A CA 1
ATOM 1464 C C . CYS A 1 181 ? -14.313 -2.834 9.868 1.00 97.12 181 CYS A C 1
ATOM 1466 O O . CYS A 1 181 ? -13.956 -2.815 11.050 1.00 97.12 181 CYS A O 1
ATOM 1468 N N . GLU A 1 182 ? -13.448 -2.929 8.863 1.00 97.19 182 GLU A N 1
ATOM 1469 C CA . GLU A 1 182 ? -12.003 -2.977 9.029 1.00 97.19 182 GLU A CA 1
ATOM 1470 C C . GLU A 1 182 ? -11.466 -1.640 9.507 1.00 97.19 182 GLU A C 1
ATOM 1472 O O . GLU A 1 182 ? -10.687 -1.634 10.457 1.00 97.19 182 GLU A O 1
ATOM 1477 N N . ASP A 1 183 ? -11.937 -0.524 8.949 1.00 98.38 183 ASP A N 1
ATOM 1478 C CA . ASP A 1 183 ? -11.459 0.818 9.273 1.00 98.38 183 ASP A CA 1
ATOM 1479 C C . ASP A 1 183 ? -11.712 1.146 10.741 1.00 98.38 183 ASP A C 1
ATOM 1481 O O . ASP A 1 183 ? -10.821 1.574 11.483 1.00 98.38 183 ASP A O 1
ATOM 1485 N N . MET A 1 184 ? -12.940 0.887 11.197 1.00 98.69 184 MET A N 1
ATOM 1486 C CA . MET A 1 184 ? -13.307 1.070 12.595 1.00 98.69 184 MET A CA 1
ATOM 1487 C C . MET A 1 184 ? -12.527 0.109 13.505 1.00 98.69 184 MET A C 1
ATOM 1489 O O . MET A 1 184 ? -12.168 0.486 14.626 1.00 98.69 184 MET A O 1
ATOM 1493 N N . ALA A 1 185 ? -12.242 -1.119 13.054 1.00 98.44 185 ALA A N 1
ATOM 1494 C CA . ALA A 1 185 ? -11.492 -2.103 13.830 1.00 98.44 185 ALA A CA 1
ATOM 1495 C C . ALA A 1 185 ? -9.995 -1.764 13.939 1.00 98.44 185 ALA A C 1
ATOM 1497 O O . ALA A 1 185 ? -9.438 -1.869 15.038 1.00 98.44 185 ALA A O 1
ATOM 1498 N N . VAL A 1 186 ? -9.337 -1.326 12.857 1.00 98.44 186 VAL A N 1
ATOM 1499 C CA . VAL A 1 186 ? -7.925 -0.901 12.879 1.00 98.44 186 VAL A CA 1
ATOM 1500 C C . VAL A 1 186 ? -7.748 0.392 13.660 1.00 98.44 186 VAL A C 1
ATOM 1502 O O . VAL A 1 186 ? -6.785 0.511 14.424 1.00 98.44 186 VAL A O 1
ATOM 1505 N N . LEU A 1 187 ? -8.706 1.320 13.560 1.00 98.81 187 LEU A N 1
ATOM 1506 C CA . LEU A 1 187 ? -8.736 2.531 14.371 1.00 98.81 187 LEU A CA 1
ATOM 1507 C C . LEU A 1 187 ? -8.831 2.187 15.856 1.00 98.81 187 LEU A C 1
ATOM 1509 O O . LEU A 1 187 ? -7.947 2.559 16.630 1.00 98.81 187 LEU A O 1
ATOM 1513 N N . LEU A 1 188 ? -9.857 1.428 16.252 1.00 98.81 188 LEU A N 1
ATOM 1514 C CA . LEU A 1 188 ? -10.043 1.053 17.650 1.00 98.81 188 LEU A CA 1
ATOM 1515 C C . LEU A 1 188 ? -8.837 0.267 18.178 1.00 98.81 188 LEU A C 1
ATOM 1517 O O . LEU A 1 188 ? -8.332 0.574 19.253 1.00 98.81 188 LEU A O 1
ATOM 1521 N N . THR A 1 189 ? -8.315 -0.691 17.413 1.00 98.75 189 THR A N 1
ATOM 1522 C CA . THR A 1 189 ? -7.121 -1.459 17.801 1.00 98.75 189 THR A CA 1
ATOM 1523 C C . THR A 1 189 ? -5.908 -0.560 18.023 1.00 98.75 189 THR A C 1
ATOM 1525 O O . THR A 1 189 ? -5.213 -0.705 19.029 1.00 98.75 189 THR A O 1
ATOM 1528 N N . SER A 1 190 ? -5.675 0.411 17.137 1.00 98.81 190 SER A N 1
ATOM 1529 C CA . SER A 1 190 ? -4.579 1.376 17.276 1.00 98.81 190 SER A CA 1
ATOM 1530 C C . SER A 1 190 ? -4.745 2.250 18.521 1.00 98.81 190 SER A C 1
ATOM 1532 O O . SER A 1 190 ? -3.788 2.465 19.261 1.00 98.81 190 SER A O 1
ATOM 1534 N N . MET A 1 191 ? -5.966 2.699 18.813 1.00 98.75 191 MET A N 1
ATOM 1535 C CA . MET A 1 191 ? -6.257 3.477 20.019 1.00 98.75 191 MET A CA 1
ATOM 1536 C C . MET A 1 191 ? -6.027 2.664 21.300 1.00 98.75 191 MET A C 1
ATOM 1538 O O . MET A 1 191 ? -5.407 3.155 22.242 1.00 98.75 191 MET A O 1
ATOM 1542 N N . LEU A 1 192 ? -6.480 1.407 21.336 1.00 98.00 192 LEU A N 1
ATOM 1543 C CA . LEU A 1 192 ? -6.340 0.538 22.508 1.00 98.00 192 LEU A CA 1
ATOM 1544 C C . LEU A 1 192 ? -4.881 0.154 22.774 1.00 98.00 192 LEU A C 1
ATOM 1546 O O . LEU A 1 192 ? -4.446 0.194 23.925 1.00 98.00 192 LEU A O 1
ATOM 1550 N N . LEU A 1 193 ? -4.118 -0.173 21.725 1.00 98.19 193 LEU A N 1
ATOM 1551 C CA . LEU A 1 193 ? -2.685 -0.464 21.837 1.00 98.19 193 LEU A CA 1
ATOM 1552 C C . LEU A 1 193 ? -1.879 0.768 22.262 1.00 98.19 193 LEU A C 1
ATOM 1554 O O . LEU A 1 193 ? -0.940 0.622 23.045 1.00 98.19 193 LEU A O 1
ATOM 1558 N N . ASN A 1 194 ? -2.248 1.966 21.788 1.00 98.25 194 ASN A N 1
ATOM 1559 C CA . ASN A 1 194 ? -1.651 3.217 22.259 1.00 98.25 194 ASN A CA 1
ATOM 1560 C C . ASN A 1 194 ? -1.932 3.421 23.753 1.00 98.25 194 ASN A C 1
ATOM 1562 O O . ASN A 1 194 ? -0.996 3.575 24.537 1.00 98.25 194 ASN A O 1
ATOM 1566 N N . TYR A 1 195 ? -3.207 3.351 24.156 1.00 97.75 195 TYR A N 1
ATOM 1567 C CA . TYR A 1 195 ? -3.613 3.550 25.547 1.00 97.75 195 TYR A CA 1
ATOM 1568 C C . TYR A 1 195 ? -2.939 2.550 26.491 1.00 97.75 195 TYR A C 1
ATOM 1570 O O . TYR A 1 195 ? -2.426 2.923 27.543 1.00 97.75 195 TYR A O 1
ATOM 1578 N N . ASN A 1 196 ? -2.898 1.272 26.105 1.00 94.56 196 ASN A N 1
ATOM 1579 C CA . ASN A 1 196 ? -2.312 0.227 26.939 1.00 94.56 196 ASN A CA 1
ATOM 1580 C C . ASN A 1 196 ? -0.785 0.130 26.839 1.00 94.56 196 ASN A C 1
ATOM 1582 O O . ASN A 1 196 ? -0.194 -0.713 27.513 1.00 94.56 196 ASN A O 1
ATOM 1586 N N . GLN A 1 197 ? -0.148 0.976 26.022 1.00 94.50 197 GLN A N 1
ATOM 1587 C CA . GLN A 1 197 ? 1.300 0.997 25.806 1.00 94.50 197 GLN A CA 1
ATOM 1588 C C . GLN A 1 197 ? 1.861 -0.364 25.364 1.00 94.50 197 GLN A C 1
ATOM 1590 O O . GLN A 1 197 ? 2.976 -0.737 25.725 1.00 94.50 197 GLN A O 1
ATOM 1595 N N . ARG A 1 198 ? 1.065 -1.127 24.604 1.00 94.81 198 ARG A N 1
ATOM 1596 C CA . ARG A 1 198 ? 1.347 -2.506 24.172 1.00 94.81 198 ARG A CA 1
ATOM 1597 C C . ARG A 1 198 ? 1.639 -3.476 25.330 1.00 94.81 198 ARG A C 1
ATOM 1599 O O . ARG A 1 198 ? 2.300 -4.491 25.122 1.00 94.81 198 ARG A O 1
ATOM 1606 N N . LYS A 1 199 ? 1.156 -3.186 26.546 1.00 92.44 199 LYS A N 1
ATOM 1607 C CA . LYS A 1 199 ? 1.249 -4.098 27.701 1.00 92.44 199 LYS A CA 1
ATOM 1608 C C . LYS A 1 199 ? 0.354 -5.327 27.523 1.00 92.44 199 LYS A C 1
ATOM 1610 O O . LYS A 1 199 ? 0.664 -6.382 28.068 1.00 92.44 199 LYS A O 1
ATOM 1615 N N . PHE A 1 200 ? -0.740 -5.182 26.775 1.00 91.25 200 PHE A N 1
ATOM 1616 C CA . PHE A 1 200 ? -1.709 -6.243 26.521 1.00 91.25 200 PHE A CA 1
ATOM 1617 C C . PHE A 1 200 ? -1.968 -6.397 25.029 1.00 91.25 200 PHE A C 1
ATOM 1619 O O . PHE A 1 200 ? -2.026 -5.411 24.285 1.00 91.25 200 PHE A O 1
ATOM 1626 N N . ASP A 1 201 ? -2.170 -7.645 24.619 1.00 94.12 201 ASP A N 1
ATOM 1627 C CA . ASP A 1 201 ? -2.513 -7.974 23.247 1.00 94.12 201 ASP A CA 1
ATOM 1628 C C . ASP A 1 201 ? -3.914 -7.469 22.896 1.00 94.12 201 ASP A C 1
ATOM 1630 O O . ASP A 1 201 ? -4.876 -7.617 23.651 1.00 94.12 201 ASP A O 1
ATOM 1634 N N . VAL A 1 202 ? -4.027 -6.904 21.698 1.00 96.50 202 VAL A N 1
ATOM 1635 C CA . VAL A 1 202 ? -5.297 -6.529 21.079 1.00 96.50 202 VAL A CA 1
ATOM 1636 C C . VAL A 1 202 ? -5.278 -7.103 19.675 1.00 96.50 202 VAL A C 1
ATOM 1638 O O . VAL A 1 202 ? -4.343 -6.867 18.909 1.00 96.50 202 VAL A O 1
ATOM 1641 N N . TRP A 1 203 ? -6.281 -7.906 19.352 1.00 96.19 203 TRP A N 1
ATOM 1642 C CA . TRP A 1 203 ? -6.393 -8.597 18.077 1.00 96.19 203 TRP A CA 1
ATOM 1643 C C . TRP A 1 203 ? -7.521 -8.001 17.255 1.00 96.19 203 TRP A C 1
ATOM 1645 O O . TRP A 1 203 ? -8.541 -7.581 17.794 1.00 96.19 203 TRP A O 1
ATOM 1655 N N . ILE A 1 204 ? -7.370 -8.054 15.937 1.00 96.88 204 ILE A N 1
ATOM 1656 C CA . ILE A 1 204 ? -8.496 -7.908 15.021 1.00 96.88 204 ILE A CA 1
ATOM 1657 C C . ILE A 1 204 ? -8.871 -9.306 14.551 1.00 96.88 204 ILE A C 1
ATOM 1659 O O . ILE A 1 204 ? -8.012 -10.087 14.138 1.00 96.88 204 ILE A O 1
ATOM 1663 N N . ILE A 1 205 ? -10.154 -9.635 14.641 1.00 95.44 205 ILE A N 1
ATOM 1664 C CA . ILE A 1 205 ? -10.694 -10.927 14.237 1.00 95.44 205 ILE A CA 1
ATOM 1665 C C . ILE A 1 205 ? -11.579 -10.766 13.005 1.00 95.44 205 ILE A C 1
ATOM 1667 O O . ILE A 1 205 ? -12.482 -9.933 12.967 1.00 95.44 205 ILE A O 1
ATOM 1671 N N . GLY A 1 206 ? -11.320 -11.599 11.998 1.00 93.50 206 GLY A N 1
ATOM 1672 C CA . GLY A 1 206 ? -12.197 -11.755 10.844 1.00 93.50 206 GLY A CA 1
ATOM 1673 C C . GLY A 1 206 ? -13.329 -12.724 11.170 1.00 93.50 206 GLY A C 1
ATOM 1674 O O . GLY A 1 206 ? -13.091 -13.867 11.566 1.00 93.50 206 GLY A O 1
ATOM 1675 N N . ILE A 1 207 ? -14.564 -12.278 10.988 1.00 92.31 207 ILE A N 1
ATOM 1676 C CA . ILE A 1 207 ? -15.775 -13.065 11.197 1.00 92.31 207 ILE A CA 1
ATOM 1677 C C . ILE A 1 207 ? -16.383 -13.335 9.826 1.00 92.31 207 ILE A C 1
ATOM 1679 O O . ILE A 1 207 ? -16.570 -12.426 9.022 1.00 92.31 207 ILE A O 1
ATOM 1683 N N . ARG A 1 208 ? -16.703 -14.598 9.541 1.00 92.19 208 ARG A N 1
ATOM 1684 C CA . ARG A 1 208 ? -17.311 -14.984 8.267 1.00 92.19 208 ARG A CA 1
ATOM 1685 C C . ARG A 1 208 ? -18.522 -15.867 8.491 1.00 92.19 208 ARG A C 1
ATOM 1687 O O . ARG A 1 208 ? -18.443 -16.869 9.199 1.00 92.19 208 ARG A O 1
ATOM 1694 N N . THR A 1 209 ? -19.635 -15.522 7.854 1.00 90.25 209 THR A N 1
ATOM 1695 C CA . THR A 1 209 ? -20.801 -16.407 7.818 1.00 90.25 209 THR A CA 1
ATOM 1696 C C . THR A 1 209 ? -20.616 -17.494 6.761 1.00 90.25 209 THR A C 1
ATOM 1698 O O . THR A 1 209 ? -20.037 -17.267 5.697 1.00 90.25 209 THR A O 1
ATOM 1701 N N . PHE A 1 210 ? -21.128 -18.691 7.047 1.00 88.00 210 PHE A N 1
ATOM 1702 C CA . PHE A 1 210 ? -21.192 -19.790 6.085 1.00 88.00 210 PHE A CA 1
ATOM 1703 C C . PHE A 1 210 ? -22.563 -19.800 5.399 1.00 88.00 210 PHE A C 1
ATOM 1705 O O . PHE A 1 210 ? -23.580 -19.538 6.038 1.00 88.00 210 PHE A O 1
ATOM 1712 N N . GLY A 1 211 ? -22.605 -20.113 4.103 1.00 87.50 211 GLY A N 1
ATOM 1713 C CA . GLY A 1 211 ? -23.850 -20.191 3.338 1.00 87.50 211 GLY A CA 1
ATOM 1714 C C . GLY A 1 211 ? -23.662 -19.863 1.860 1.00 87.50 211 GLY A C 1
ATOM 1715 O O . GLY A 1 211 ? -22.537 -19.719 1.388 1.00 87.50 211 GLY A O 1
ATOM 1716 N N . SER A 1 212 ? -24.774 -19.731 1.131 1.00 86.12 212 SER A N 1
ATOM 1717 C CA . SER A 1 212 ? -24.783 -19.413 -0.307 1.00 86.12 212 SER A CA 1
ATOM 1718 C C . SER A 1 212 ? -24.277 -18.003 -0.630 1.00 86.12 212 SER A C 1
ATOM 1720 O O . SER A 1 212 ? -23.826 -17.757 -1.742 1.00 86.12 212 SER A O 1
ATOM 1722 N N . THR A 1 213 ? -24.344 -17.084 0.334 1.00 86.19 213 THR A N 1
ATOM 1723 C CA . THR A 1 213 ? -23.832 -15.709 0.233 1.00 86.19 213 THR A CA 1
ATOM 1724 C C . THR A 1 213 ? -23.051 -15.381 1.509 1.00 86.19 213 THR A C 1
ATOM 1726 O O . THR A 1 213 ? -23.609 -14.767 2.426 1.00 86.19 213 THR A O 1
ATOM 1729 N N . PRO A 1 214 ? -21.804 -15.868 1.637 1.00 86.62 214 PRO A N 1
ATOM 1730 C CA . PRO A 1 214 ? -20.994 -15.619 2.821 1.00 86.62 214 PRO A CA 1
ATOM 1731 C C . PRO A 1 214 ? -20.729 -14.118 2.963 1.00 86.62 214 PRO A C 1
ATOM 1733 O O . PRO A 1 214 ? -20.417 -13.447 1.982 1.00 86.62 214 PRO A O 1
ATOM 1736 N N . LYS A 1 215 ? -20.841 -13.603 4.187 1.00 86.94 215 LYS A N 1
ATOM 1737 C CA . LYS A 1 215 ? -20.523 -12.215 4.539 1.00 86.94 215 LYS A CA 1
ATOM 1738 C C . LYS A 1 215 ? -19.289 -12.195 5.428 1.00 86.94 215 LYS A C 1
ATOM 1740 O O . LYS A 1 215 ? -19.185 -13.038 6.322 1.00 86.94 215 LYS A O 1
ATOM 1745 N N . GLY A 1 216 ? -18.370 -11.279 5.143 1.00 91.31 216 GLY A N 1
ATOM 1746 C CA . GLY A 1 216 ? -17.249 -10.945 6.018 1.00 91.31 216 GLY A CA 1
ATOM 1747 C C . GLY A 1 216 ? -17.634 -9.827 6.984 1.00 91.31 216 GLY A C 1
ATOM 1748 O O . GLY A 1 216 ? -18.590 -9.098 6.730 1.00 91.31 216 GLY A O 1
ATOM 1749 N N . HIS A 1 217 ? -16.920 -9.749 8.099 1.00 95.12 217 HIS A N 1
ATOM 1750 C CA . HIS A 1 217 ? -16.990 -8.677 9.087 1.00 95.12 217 HIS A CA 1
ATOM 1751 C C . HIS A 1 217 ? -15.686 -8.655 9.888 1.00 95.12 217 HIS A C 1
ATOM 1753 O O . HIS A 1 217 ? -15.036 -9.698 10.016 1.00 95.12 217 HIS A O 1
ATOM 1759 N N . MET A 1 218 ? -15.323 -7.516 10.469 1.00 96.00 218 MET A N 1
ATOM 1760 C CA . MET A 1 218 ? -14.166 -7.400 11.358 1.00 96.00 218 MET A CA 1
ATOM 1761 C C . MET A 1 218 ? -14.563 -6.801 12.703 1.00 96.00 218 MET A C 1
ATOM 1763 O O . MET A 1 218 ? -15.395 -5.902 12.790 1.00 96.00 218 MET A O 1
ATOM 1767 N N . ALA A 1 219 ? -13.973 -7.335 13.769 1.00 97.50 219 ALA A N 1
ATOM 1768 C CA . ALA A 1 219 ? -14.162 -6.856 15.132 1.00 97.50 219 ALA A CA 1
ATOM 1769 C C . ALA A 1 219 ? -12.839 -6.914 15.900 1.00 97.50 219 ALA A C 1
ATOM 1771 O O . ALA A 1 219 ? -11.894 -7.589 15.490 1.00 97.50 219 ALA A O 1
ATOM 1772 N N . VAL A 1 220 ? -12.776 -6.230 17.037 1.00 98.12 220 VAL A N 1
ATOM 1773 C CA . VAL A 1 220 ? -11.617 -6.234 17.930 1.00 98.12 220 VAL A CA 1
ATOM 1774 C C . VAL A 1 220 ? -11.828 -7.267 19.034 1.00 98.12 220 VAL A C 1
ATOM 1776 O O . VAL A 1 220 ? -12.924 -7.394 19.577 1.00 98.12 220 VAL A O 1
ATOM 1779 N N . ALA A 1 221 ? -10.783 -8.011 19.377 1.00 96.31 221 ALA A N 1
ATOM 1780 C CA . ALA A 1 221 ? -10.779 -8.995 20.447 1.00 96.31 221 ALA A CA 1
ATOM 1781 C C . ALA A 1 221 ? -9.610 -8.742 21.403 1.00 96.31 221 ALA A C 1
ATOM 1783 O O . ALA A 1 221 ? -8.481 -8.517 20.977 1.00 96.31 221 ALA A O 1
ATOM 1784 N N . ILE A 1 222 ? -9.878 -8.812 22.701 1.00 94.12 222 ILE A N 1
ATOM 1785 C CA . ILE A 1 222 ? -8.881 -8.651 23.760 1.00 94.12 222 ILE A CA 1
ATOM 1786 C C . ILE A 1 222 ? -8.864 -9.948 24.574 1.00 94.12 222 ILE A C 1
ATOM 1788 O O . ILE A 1 222 ? -9.906 -10.312 25.135 1.00 94.12 222 ILE A O 1
ATOM 1792 N N . PRO A 1 223 ? -7.730 -10.666 24.645 1.00 91.44 223 PRO A N 1
ATOM 1793 C CA . PRO A 1 223 ? -7.576 -11.795 25.552 1.00 91.44 223 PRO A CA 1
ATOM 1794 C C . PRO A 1 223 ? -7.741 -11.368 27.014 1.00 91.44 223 PRO A C 1
A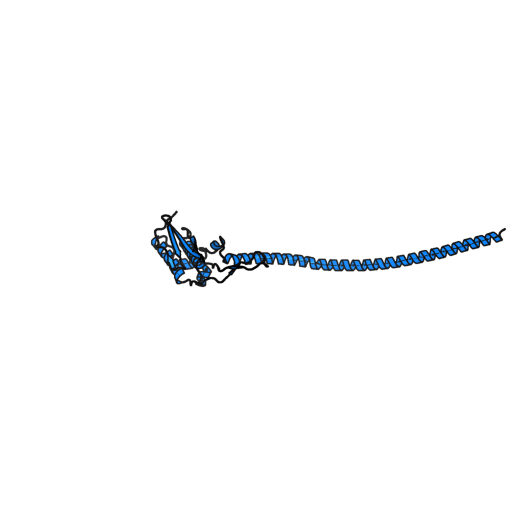TOM 1796 O O . PRO A 1 223 ? -7.169 -10.373 27.449 1.00 91.44 223 PRO A O 1
ATOM 1799 N N . ILE A 1 224 ? -8.528 -12.130 27.773 1.00 85.81 224 ILE A N 1
ATOM 1800 C CA . ILE A 1 224 ? -8.719 -11.948 29.220 1.00 85.81 224 ILE A CA 1
ATOM 1801 C C . ILE A 1 224 ? -8.487 -13.279 29.959 1.00 85.81 224 ILE A C 1
ATOM 1803 O O . ILE A 1 224 ? -8.177 -14.303 29.338 1.00 85.81 224 ILE A O 1
ATOM 1807 N N . GLU A 1 225 ? -8.623 -13.286 31.292 1.00 82.69 225 GLU A N 1
ATOM 1808 C CA . GLU A 1 225 ? -8.417 -14.492 32.107 1.00 82.69 225 GLU A CA 1
ATOM 1809 C C . GLU A 1 225 ? -9.274 -15.674 31.637 1.00 82.69 225 GLU A C 1
ATOM 1811 O O . GLU A 1 225 ? -10.286 -15.535 30.948 1.00 82.69 225 GLU A O 1
ATOM 1816 N N . HIS A 1 226 ? -8.886 -16.878 32.062 1.00 83.38 226 HIS A N 1
ATOM 1817 C CA . HIS A 1 226 ? -9.659 -18.100 31.830 1.00 83.38 226 HIS A CA 1
ATOM 1818 C C . HIS A 1 226 ? -9.867 -18.441 30.343 1.00 83.38 226 HIS A C 1
ATOM 1820 O O . HIS A 1 226 ? -10.815 -19.148 29.998 1.00 83.38 226 HIS A O 1
ATOM 1826 N N . ARG A 1 227 ? -8.947 -17.997 29.470 1.00 82.19 227 ARG A N 1
ATOM 1827 C CA . ARG A 1 227 ? -8.976 -18.244 28.015 1.00 82.19 227 ARG A CA 1
ATOM 1828 C C . ARG A 1 227 ? -10.241 -17.694 27.348 1.00 82.19 227 ARG A C 1
ATOM 1830 O O . ARG A 1 227 ? -10.776 -18.311 26.427 1.00 82.19 227 ARG A O 1
ATOM 1837 N N . GLN A 1 228 ? -10.729 -16.559 27.836 1.00 88.31 228 GLN A N 1
ATOM 1838 C CA . GLN A 1 228 ? -11.869 -15.855 27.258 1.00 88.31 228 GLN A CA 1
ATOM 1839 C C . GLN A 1 228 ? -11.404 -14.662 26.417 1.00 88.31 228 GLN A C 1
ATOM 1841 O O . GLN A 1 228 ? -10.261 -14.213 26.514 1.00 88.31 228 GLN A O 1
ATOM 1846 N N . LEU A 1 229 ? -12.305 -14.165 25.570 1.00 89.69 229 LEU A N 1
ATOM 1847 C CA . LEU A 1 229 ? -12.097 -12.970 24.761 1.00 89.69 229 LEU A CA 1
ATOM 1848 C C . LEU A 1 229 ? -13.167 -11.942 25.111 1.00 89.69 229 LEU A C 1
ATOM 1850 O O . LEU A 1 229 ? -14.357 -12.263 25.102 1.00 89.69 229 LEU A O 1
ATOM 1854 N N . THR A 1 230 ? -12.741 -10.704 25.337 1.00 91.38 230 THR A N 1
ATOM 1855 C CA . THR A 1 230 ? -13.629 -9.547 25.250 1.00 91.38 230 THR A CA 1
ATOM 1856 C C . THR A 1 230 ? -13.706 -9.125 23.790 1.00 9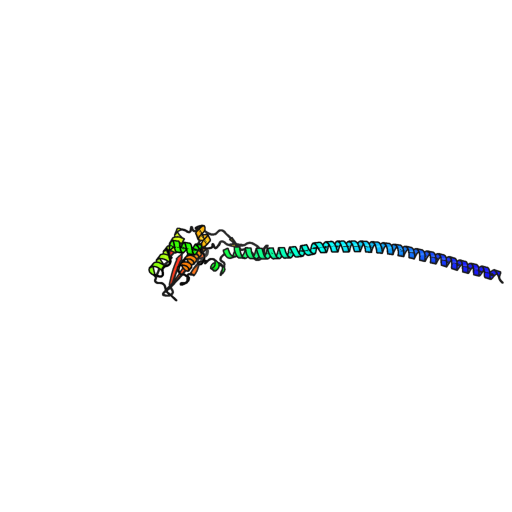1.38 230 THR A C 1
ATOM 1858 O O . THR A 1 230 ? -12.675 -8.841 23.186 1.00 91.38 230 THR A O 1
ATOM 1861 N N . ILE A 1 231 ? -14.906 -9.080 23.215 1.00 95.06 231 ILE A N 1
ATOM 1862 C CA . ILE A 1 231 ? -15.133 -8.633 21.837 1.00 95.06 231 ILE A CA 1
ATOM 1863 C C . ILE A 1 231 ? -15.662 -7.206 21.856 1.00 95.06 231 ILE A C 1
ATOM 1865 O O . ILE A 1 231 ? -16.628 -6.926 22.564 1.00 95.06 231 ILE A O 1
ATOM 1869 N N . LEU A 1 232 ? -15.053 -6.330 21.060 1.00 96.62 232 LEU A N 1
ATOM 1870 C CA . LEU A 1 232 ? -15.495 -4.969 20.781 1.00 96.62 232 LEU A CA 1
ATOM 1871 C C . LEU A 1 232 ? -15.723 -4.844 19.271 1.00 96.62 232 LEU A C 1
ATOM 1873 O O . LEU A 1 232 ? -14.784 -4.859 18.481 1.00 96.62 232 LEU A O 1
ATOM 1877 N N . ASP A 1 233 ? -16.978 -4.732 18.864 1.00 97.25 233 ASP A N 1
ATOM 1878 C CA . ASP A 1 233 ? -17.397 -4.607 17.471 1.00 97.25 233 ASP A CA 1
ATOM 1879 C C . ASP A 1 233 ? -18.017 -3.217 17.254 1.00 97.25 233 ASP A C 1
ATOM 1881 O O . ASP A 1 233 ? -19.209 -3.013 17.525 1.00 97.25 233 ASP A O 1
ATOM 1885 N N . PRO A 1 234 ? -17.208 -2.226 16.837 1.00 97.12 234 PRO A N 1
ATOM 1886 C CA . PRO A 1 234 ? -17.682 -0.858 16.676 1.00 97.12 234 PRO A CA 1
ATOM 1887 C C . PRO A 1 234 ? -18.694 -0.721 15.529 1.00 97.12 234 PRO A C 1
ATOM 1889 O O . PRO A 1 234 ? -19.680 0.003 15.676 1.00 97.12 234 PRO A O 1
ATOM 1892 N N . ALA A 1 235 ? -18.524 -1.467 14.437 1.00 95.75 235 ALA A N 1
ATOM 1893 C CA . ALA A 1 235 ? -19.410 -1.413 13.277 1.00 95.75 235 ALA A CA 1
ATOM 1894 C C . ALA A 1 235 ? -20.814 -1.966 13.585 1.00 95.75 235 ALA A C 1
ATOM 1896 O O . ALA A 1 235 ? -21.819 -1.354 13.217 1.00 95.75 235 ALA A O 1
ATOM 1897 N N . SER A 1 236 ? -20.912 -3.062 14.346 1.00 93.44 236 SER A N 1
ATOM 1898 C CA . SER A 1 236 ? -22.207 -3.603 14.800 1.00 93.44 236 SER A CA 1
ATOM 1899 C C . SER A 1 236 ? -22.709 -2.985 16.108 1.00 93.44 236 SER A C 1
ATOM 1901 O O . SER A 1 236 ? -23.797 -3.332 16.574 1.00 93.44 236 SER A O 1
ATOM 1903 N N . ARG A 1 237 ? -21.933 -2.084 16.728 1.00 94.44 237 ARG A N 1
ATOM 1904 C CA . ARG A 1 237 ? -22.212 -1.482 18.047 1.00 94.44 237 ARG A CA 1
ATOM 1905 C C . ARG A 1 237 ? -22.359 -2.519 19.166 1.00 94.44 237 ARG A C 1
ATOM 1907 O O . ARG A 1 237 ? -23.156 -2.344 20.091 1.00 94.44 237 ARG A O 1
ATOM 1914 N N . TYR A 1 238 ? -21.597 -3.602 19.081 1.00 93.06 238 TYR A N 1
ATOM 1915 C CA . TYR A 1 238 ? -21.643 -4.720 20.016 1.00 93.06 238 TYR A CA 1
ATOM 1916 C C . TYR A 1 238 ? -20.379 -4.760 20.876 1.00 93.06 238 TYR A C 1
ATOM 1918 O O . TYR A 1 238 ? -19.279 -4.504 20.399 1.00 93.06 238 TYR A O 1
ATOM 1926 N N . TYR A 1 239 ? -20.526 -5.101 22.153 1.00 91.75 239 TYR A N 1
ATOM 1927 C CA . TYR A 1 239 ? -19.394 -5.449 23.001 1.00 91.75 239 TYR A CA 1
ATOM 1928 C C . TYR A 1 239 ? -19.798 -6.476 24.056 1.00 91.75 239 TYR A C 1
ATOM 1930 O O . TYR A 1 239 ? -20.941 -6.486 24.524 1.00 91.75 239 TYR A O 1
ATOM 1938 N N . THR A 1 240 ? -18.863 -7.333 24.457 1.00 88.06 240 THR A N 1
ATOM 1939 C CA . THR A 1 240 ? -19.043 -8.210 25.622 1.00 88.06 240 THR A CA 1
ATOM 1940 C C . THR A 1 240 ? -18.773 -7.434 26.918 1.00 88.06 240 THR A C 1
ATOM 1942 O O . THR A 1 240 ? -17.867 -6.599 26.938 1.00 88.06 240 THR A O 1
ATOM 1945 N N . PRO A 1 241 ? -19.502 -7.694 28.019 1.00 72.00 241 PRO A N 1
ATOM 1946 C CA . PRO A 1 241 ? -19.229 -7.062 29.311 1.00 72.00 241 PRO A CA 1
ATOM 1947 C C . PRO A 1 241 ? -17.783 -7.293 29.778 1.00 72.00 241 PRO A C 1
ATOM 1949 O O . PRO A 1 241 ? -17.269 -8.403 29.672 1.00 72.00 241 PRO A O 1
ATOM 1952 N N . PHE A 1 242 ? -17.137 -6.246 30.298 1.00 64.31 242 PHE A N 1
ATOM 1953 C CA . PHE A 1 242 ? -15.750 -6.294 30.764 1.00 64.31 242 PHE A CA 1
ATOM 1954 C C . PHE A 1 242 ? -15.629 -7.137 32.048 1.00 64.31 242 PHE A C 1
ATOM 1956 O O . PHE A 1 242 ? -16.248 -6.811 33.062 1.00 64.31 242 PHE A O 1
ATOM 1963 N N . HIS A 1 243 ? -14.836 -8.211 32.009 1.00 55.09 243 HIS A N 1
ATOM 1964 C CA . HIS A 1 243 ? -14.413 -8.992 33.181 1.00 55.09 243 HIS A CA 1
ATOM 1965 C C . HIS A 1 243 ? -12.915 -8.745 33.467 1.00 55.09 243 HIS A C 1
ATOM 1967 O O . HIS A 1 243 ? -12.204 -8.226 32.607 1.00 55.09 243 HIS A O 1
ATOM 1973 N N . THR A 1 244 ? -12.444 -9.056 34.683 1.00 49.50 244 THR A N 1
ATOM 1974 C CA . THR A 1 244 ? -11.060 -8.832 35.158 1.00 49.50 244 THR A CA 1
ATOM 1975 C C . THR A 1 244 ? -9.994 -9.280 34.139 1.00 49.50 244 THR A C 1
ATOM 1977 O O . THR A 1 244 ? -10.103 -10.355 33.549 1.00 49.50 244 THR A O 1
ATOM 1980 N N . MET A 1 245 ? -8.986 -8.425 33.901 1.00 46.88 245 MET A N 1
ATOM 1981 C CA . MET A 1 245 ? -7.912 -8.645 32.915 1.00 46.88 245 MET A CA 1
ATOM 1982 C C . MET A 1 245 ? -7.035 -9.825 33.312 1.00 46.88 245 MET A C 1
ATOM 1984 O O . MET A 1 245 ? -6.609 -9.904 34.459 1.00 46.88 245 MET A O 1
ATOM 1988 N N . GLY A 1 246 ? -6.711 -10.687 32.347 1.00 37.88 246 GLY A N 1
ATOM 1989 C CA . GLY A 1 246 ? -5.787 -11.797 32.550 1.00 37.88 246 GLY A CA 1
ATOM 1990 C C . GLY A 1 246 ? -4.478 -11.566 31.855 1.00 37.88 246 GLY A C 1
ATOM 1991 O O . GLY A 1 246 ? -4.449 -11.461 30.634 1.00 37.88 246 GLY A O 1
ATOM 1992 N N . GLY A 1 247 ? -3.405 -11.513 32.637 1.00 30.50 247 GLY A N 1
ATOM 1993 C CA . GLY A 1 247 ? -2.066 -11.741 32.113 1.00 30.50 247 GLY A CA 1
ATOM 1994 C C . GLY A 1 247 ? -1.900 -13.217 31.752 1.00 30.50 247 GLY A C 1
ATOM 1995 O O . GLY A 1 247 ? -2.452 -14.085 32.431 1.00 30.50 247 GLY A O 1
ATOM 1996 N N . VAL A 1 248 ? -1.174 -13.474 30.664 1.00 31.42 248 VAL A N 1
ATOM 1997 C CA . VAL A 1 248 ? -0.719 -14.815 30.255 1.00 31.42 248 VAL A CA 1
ATOM 1998 C C . VAL A 1 248 ? 0.033 -15.510 31.388 1.00 31.42 248 VAL A C 1
ATOM 2000 O O . VAL A 1 248 ? 0.858 -14.833 32.042 1.00 31.42 248 VAL A O 1
#

InterPro domains:
  IPR007562 Transglutaminase-like domain [PF04473] (132-235)

pLDDT: mean 92.07, std 10.89, range [30.5, 98.81]

Radius of gyration: 47.04 Å; chains: 1; bounding box: 97×34×144 Å

Foldseek 3Di:
DPPVVVVVVVVVVVVVVVVVVVVVVVVVVVVVVVVVVVVVVVVVVVVVVVVVVVVVVVCVVVVVVVVVVVVVVVVVLVVLVVVLCVQQLQQCPDCSLVVLQALVDPVLLVVLCVQLVDADPDQVSLVVSLVSLLVCLLVQADEDFADWGWNDDPDPPDDIDTDRGGEDRLVRCVVVSYYHQSNSASVSNSNSCNRCVVPFDKDKDWDWDDDPDIDIGIWIWGQAPPRDIWIRGSRVRDTDDDDHGDDD

Sequence (248 aa):
MLQGLWGKLFIVVTVLLVISIILGGSLWYQLNATRMQLNDTQAQLEATNRQLDDTQAQLNTIKPEMDRLKIEQSRMLSDYANLKKQINLRLGIGQDAQGFITPDDLEISAKVQEITEGYSEETDEFWRDYKRLFQWVVKTIEYSLDSPSPLLPESIGGTLEWVNDFWRLPVETIRDETGDCEDMAVLLTSMLLNYNQRKFDVWIIGIRTFGSTPKGHMAVAIPIEHRQLTILDPASRYYTPFHTMGGV

Organism: NCBI:txid412755